Protein AF-A0A9D8KDS9-F1 (afdb_monomer_lite)

Structure (mmCIF, N/CA/C/O backbone):
data_AF-A0A9D8KDS9-F1
#
_entry.id   AF-A0A9D8KDS9-F1
#
loop_
_atom_site.group_PDB
_atom_site.id
_atom_site.type_symbol
_atom_site.label_atom_id
_atom_site.label_alt_id
_atom_site.label_comp_id
_atom_site.label_asym_id
_atom_site.label_entity_id
_atom_site.label_seq_id
_atom_site.pdbx_PDB_ins_code
_atom_site.Cartn_x
_atom_site.Cartn_y
_atom_site.Cartn_z
_atom_site.occupancy
_atom_site.B_iso_or_equiv
_atom_site.auth_seq_id
_atom_site.auth_comp_id
_atom_site.auth_asym_id
_atom_site.auth_atom_id
_atom_site.pdbx_PDB_model_num
ATOM 1 N N . MET A 1 1 ? -19.928 41.182 29.581 1.00 61.81 1 MET A N 1
ATOM 2 C CA . MET A 1 1 ? -19.436 42.286 28.734 1.00 61.81 1 MET A CA 1
ATOM 3 C C . MET A 1 1 ? -19.931 42.018 27.332 1.00 61.81 1 MET A C 1
ATOM 5 O O . MET A 1 1 ? -19.726 40.903 26.857 1.00 61.81 1 MET A O 1
ATOM 9 N N . GLU A 1 2 ? -20.648 42.947 26.712 1.00 64.69 2 GLU A N 1
ATOM 10 C CA . GLU A 1 2 ? -21.145 42.719 25.360 1.00 64.69 2 GLU A CA 1
ATOM 11 C C . GLU A 1 2 ? -20.011 42.853 24.340 1.00 64.69 2 GLU A C 1
ATOM 13 O O . GLU A 1 2 ? -18.989 43.497 24.568 1.00 64.69 2 GLU A O 1
ATOM 18 N N . ARG A 1 3 ? -20.175 42.226 23.173 1.00 58.50 3 ARG A N 1
ATOM 19 C CA . ARG A 1 3 ? -19.153 42.192 22.115 1.00 58.50 3 ARG A CA 1
ATOM 20 C C . ARG A 1 3 ? -18.675 43.584 21.691 1.00 58.50 3 ARG A C 1
ATOM 22 O O . ARG A 1 3 ? -17.508 43.762 21.351 1.00 58.50 3 ARG A O 1
ATOM 29 N N . LYS A 1 4 ? -19.586 44.556 21.684 1.00 64.19 4 LYS A N 1
ATOM 30 C CA . LYS A 1 4 ? -19.285 45.951 21.355 1.00 64.19 4 LYS A CA 1
ATOM 31 C C . LYS A 1 4 ? -18.331 46.570 22.381 1.00 64.19 4 LYS A C 1
ATOM 33 O O . LYS A 1 4 ? -17.449 47.329 21.998 1.00 64.19 4 LYS A O 1
ATOM 38 N N . ASP A 1 5 ? -18.448 46.171 23.642 1.00 68.62 5 ASP A N 1
ATOM 39 C CA . ASP A 1 5 ? -17.614 46.664 24.736 1.00 68.62 5 ASP A CA 1
ATOM 40 C C . ASP A 1 5 ? -16.179 46.137 24.614 1.00 68.62 5 ASP A C 1
ATOM 42 O O . ASP A 1 5 ? -15.232 46.902 24.758 1.00 68.62 5 ASP A O 1
ATOM 46 N N . ILE A 1 6 ? -16.012 44.861 24.241 1.00 62.66 6 ILE A N 1
ATOM 47 C CA . ILE A 1 6 ? -14.692 44.241 24.019 1.00 62.66 6 ILE A CA 1
ATOM 48 C C . ILE A 1 6 ? -13.962 44.905 22.844 1.00 62.66 6 ILE A C 1
ATOM 50 O O . ILE A 1 6 ? -12.772 45.195 22.931 1.00 62.66 6 ILE A O 1
ATOM 54 N N . LEU A 1 7 ? -14.669 45.179 21.742 1.00 62.75 7 LEU A N 1
ATOM 55 C CA . LEU A 1 7 ? -14.071 45.845 20.581 1.00 62.75 7 LEU A CA 1
ATOM 56 C C . LEU A 1 7 ? -13.707 47.304 20.872 1.00 62.75 7 LEU A C 1
ATOM 58 O O . LEU A 1 7 ? -12.670 47.769 20.406 1.00 62.75 7 LEU A O 1
ATOM 62 N N . ASN A 1 8 ? -14.521 48.007 21.661 1.00 71.69 8 ASN A N 1
ATOM 63 C CA . ASN A 1 8 ? -14.216 49.369 22.089 1.00 71.69 8 ASN A CA 1
ATOM 64 C C . ASN A 1 8 ? -13.008 49.411 23.035 1.00 71.69 8 ASN A C 1
ATOM 66 O O . ASN A 1 8 ? -12.167 50.291 22.888 1.00 71.69 8 ASN A O 1
ATOM 70 N N . LEU A 1 9 ? -12.879 48.437 23.941 1.00 67.75 9 LEU A N 1
ATOM 71 C CA . LEU A 1 9 ? -11.713 48.298 24.819 1.00 67.75 9 LEU A CA 1
ATOM 72 C C . LEU A 1 9 ? -10.428 48.034 24.029 1.00 67.75 9 LEU A C 1
ATOM 74 O O . LEU A 1 9 ? -9.428 48.702 24.254 1.00 67.75 9 LEU A O 1
ATOM 78 N N . LEU A 1 10 ? -10.461 47.119 23.058 1.00 62.59 10 LEU A N 1
ATOM 79 C CA . LEU A 1 10 ? -9.297 46.825 22.212 1.00 62.59 10 LEU A CA 1
ATOM 80 C C . LEU A 1 10 ? -8.916 48.005 21.310 1.00 62.59 10 LEU A C 1
ATOM 82 O O . LEU A 1 10 ? -7.734 48.252 21.086 1.00 62.59 10 LEU A O 1
ATOM 86 N N . ALA A 1 11 ? -9.902 48.741 20.793 1.00 68.00 11 ALA A N 1
ATOM 87 C CA . ALA A 1 11 ? -9.657 49.940 19.998 1.00 68.00 11 ALA A CA 1
ATOM 88 C C . ALA A 1 11 ? -9.036 51.069 20.835 1.00 68.00 11 ALA A C 1
ATOM 90 O O . ALA A 1 11 ? -8.166 51.786 20.338 1.00 68.00 11 ALA A O 1
ATOM 91 N N . GLU A 1 12 ? -9.457 51.209 22.093 1.00 71.50 12 GLU A N 1
ATOM 92 C CA . GLU A 1 12 ? -8.875 52.174 23.022 1.00 71.50 12 GLU A CA 1
ATOM 93 C C . GLU A 1 12 ? -7.446 51.774 23.409 1.00 71.50 12 GLU A C 1
ATOM 95 O O . GLU A 1 12 ? -6.540 52.597 23.298 1.00 71.50 12 GLU A O 1
ATOM 100 N N . GLU A 1 13 ? -7.199 50.496 23.708 1.00 71.56 13 GLU A N 1
ATOM 101 C CA . GLU A 1 13 ? -5.863 49.975 24.036 1.00 71.56 13 GLU A CA 1
ATOM 102 C C . GLU A 1 13 ? -4.874 50.128 22.865 1.00 71.56 13 GLU A C 1
ATOM 104 O O . GLU A 1 13 ? -3.717 50.507 23.045 1.00 71.56 13 GLU A O 1
ATOM 109 N N . LEU A 1 14 ? -5.340 49.935 21.626 1.00 67.12 14 LEU A N 1
ATOM 110 C CA . LEU A 1 14 ? -4.549 50.200 20.419 1.00 67.12 14 LEU A CA 1
ATOM 111 C C . LEU A 1 14 ? -4.187 51.682 20.250 1.00 67.12 14 LEU A C 1
ATOM 113 O O . LEU A 1 14 ? -3.153 52.007 19.659 1.00 67.12 14 LEU A O 1
ATOM 117 N N . ARG A 1 15 ? -5.042 52.585 20.737 1.00 74.25 15 ARG A N 1
ATOM 118 C CA . ARG A 1 15 ? -4.881 54.032 20.589 1.00 74.25 15 ARG A CA 1
ATOM 119 C C . ARG A 1 15 ? -3.985 54.617 21.672 1.00 74.25 15 ARG A C 1
ATOM 121 O O . ARG A 1 15 ? -3.144 55.466 21.369 1.00 74.25 15 ARG A O 1
ATOM 128 N N . THR A 1 16 ? -4.163 54.178 22.913 1.00 77.94 16 THR A N 1
ATOM 129 C CA . THR A 1 16 ? -3.572 54.819 24.094 1.00 77.94 16 THR A CA 1
ATOM 130 C C . THR A 1 16 ? -2.565 53.941 24.830 1.00 77.94 16 THR A C 1
ATOM 132 O O . THR A 1 16 ? -1.697 54.492 25.505 1.00 77.94 16 THR A O 1
ATOM 135 N N . GLY A 1 17 ? -2.580 52.620 24.621 1.00 83.06 17 GLY A N 1
ATOM 136 C CA . GLY A 1 17 ? -1.703 51.663 25.300 1.00 83.06 17 GLY A CA 1
ATOM 137 C C . GLY A 1 17 ? -0.217 51.830 24.975 1.00 83.06 17 GLY A C 1
ATOM 138 O O . GLY A 1 17 ? 0.169 52.513 24.015 1.00 83.06 17 GLY A O 1
ATOM 139 N N . GLY A 1 18 ? 0.648 51.200 25.772 1.00 78.75 18 GLY A N 1
ATOM 140 C CA . GLY A 1 18 ? 2.083 51.118 25.497 1.00 78.75 18 GLY A CA 1
ATOM 141 C C . GLY A 1 18 ? 2.379 50.228 24.285 1.00 78.75 18 GLY A C 1
ATOM 142 O O . GLY A 1 18 ? 1.519 49.496 23.807 1.00 78.75 18 GLY A O 1
ATOM 143 N N . ARG A 1 19 ? 3.614 50.252 23.761 1.00 73.81 19 ARG A N 1
ATOM 144 C CA . ARG A 1 19 ? 3.980 49.470 22.558 1.00 73.81 19 ARG A CA 1
ATOM 145 C C . ARG A 1 19 ? 3.610 47.982 22.672 1.00 73.81 19 ARG A C 1
ATOM 147 O O . ARG A 1 19 ? 3.060 47.431 21.728 1.00 73.81 19 ARG A O 1
ATOM 154 N N . LYS A 1 20 ? 3.878 47.365 23.828 1.00 62.69 20 LYS A N 1
ATOM 155 C CA . LYS A 1 20 ? 3.551 45.953 24.079 1.00 62.69 20 LYS A CA 1
ATOM 156 C C . LYS A 1 20 ? 2.043 45.708 24.142 1.00 62.69 20 LYS A C 1
ATOM 158 O O . LYS A 1 20 ? 1.571 44.728 23.580 1.00 62.69 20 LYS A O 1
ATOM 163 N N . ASP A 1 21 ? 1.290 46.617 24.751 1.00 64.88 21 ASP A N 1
ATOM 164 C CA . ASP A 1 21 ? -0.164 46.479 24.886 1.00 64.88 21 ASP A CA 1
ATOM 165 C C . ASP A 1 21 ? -0.859 46.654 23.531 1.00 64.88 21 ASP A C 1
ATOM 167 O O . ASP A 1 21 ? -1.778 45.909 23.196 1.00 64.88 21 ASP A O 1
ATOM 171 N N . ARG A 1 22 ? -0.329 47.539 22.676 1.00 66.38 22 ARG A N 1
ATOM 172 C CA . ARG A 1 22 ? -0.765 47.671 21.278 1.00 66.38 22 ARG A CA 1
ATOM 173 C C . ARG A 1 22 ? -0.453 46.431 20.448 1.00 66.38 22 ARG A C 1
ATOM 175 O O . ARG A 1 22 ? -1.281 46.034 19.637 1.00 66.38 22 ARG A O 1
ATOM 182 N N . GLU A 1 23 ? 0.716 45.818 20.630 1.00 66.75 23 GLU A N 1
ATOM 183 C CA . GLU A 1 23 ? 1.083 44.575 19.935 1.00 66.75 23 GLU A CA 1
ATOM 184 C C . GLU A 1 23 ? 0.138 43.427 20.333 1.00 66.75 23 GLU A C 1
ATOM 186 O O . GLU A 1 23 ? -0.377 42.720 19.466 1.00 66.75 23 GLU A O 1
ATOM 191 N N . VAL A 1 24 ? -0.186 43.302 21.622 1.00 61.31 24 VAL A N 1
ATOM 192 C CA . VAL A 1 24 ? -1.137 42.298 22.129 1.00 61.31 24 VAL A CA 1
ATOM 193 C C . VAL A 1 24 ? -2.561 42.577 21.643 1.00 61.31 24 VAL A C 1
ATOM 195 O O . VAL A 1 24 ? -3.221 41.673 21.129 1.00 61.31 24 VAL A O 1
ATOM 198 N N . ALA A 1 25 ? -3.027 43.825 21.726 1.00 59.53 25 ALA A N 1
ATOM 199 C CA . ALA A 1 25 ? -4.350 44.210 21.245 1.00 59.53 25 ALA A CA 1
ATOM 200 C C . ALA A 1 25 ? -4.483 44.030 19.722 1.00 59.53 25 ALA A C 1
ATOM 202 O O . ALA A 1 25 ? -5.539 43.616 19.245 1.00 59.53 25 ALA A O 1
ATOM 203 N N . ALA A 1 26 ? -3.413 44.253 18.951 1.00 63.56 26 ALA A N 1
ATOM 204 C CA . ALA A 1 26 ? -3.389 44.031 17.505 1.00 63.56 26 ALA A CA 1
ATOM 205 C C . ALA A 1 26 ? -3.445 42.541 17.153 1.00 63.56 26 ALA A C 1
ATOM 207 O O . ALA A 1 26 ? -4.178 42.163 16.239 1.00 63.56 26 ALA A O 1
ATOM 208 N N . LEU A 1 27 ? -2.717 41.690 17.884 1.00 65.69 27 LEU A N 1
ATOM 209 C CA . LEU A 1 27 ? -2.781 40.235 17.725 1.00 65.69 27 LEU A CA 1
ATOM 210 C C . LEU A 1 27 ? -4.178 39.705 18.054 1.00 65.69 27 LEU A C 1
ATOM 212 O O . LEU A 1 27 ? -4.724 38.909 17.292 1.00 65.69 27 LEU A O 1
ATOM 216 N N . PHE A 1 28 ? -4.790 40.210 19.125 1.00 61.16 28 PHE A N 1
ATOM 217 C CA . PHE A 1 28 ? -6.134 39.814 19.533 1.00 61.16 28 PHE A CA 1
ATOM 218 C C . PHE A 1 28 ? -7.202 40.288 18.536 1.00 61.16 28 PHE A C 1
ATOM 220 O O . PHE A 1 28 ? -8.091 39.525 18.160 1.00 61.16 28 PHE A O 1
ATOM 227 N N . LEU A 1 29 ? -7.097 41.522 18.030 1.00 56.28 29 LEU A N 1
ATOM 228 C CA . LEU A 1 29 ? -7.999 42.044 17.001 1.00 56.28 29 LEU A CA 1
ATOM 229 C C . LEU A 1 29 ? -7.842 41.275 15.680 1.00 56.28 29 LEU A C 1
ATOM 231 O O . LEU A 1 29 ? -8.837 40.946 15.037 1.00 56.28 29 LEU A O 1
ATOM 235 N N . LYS A 1 30 ? -6.604 40.942 15.296 1.00 59.12 30 LYS A N 1
ATOM 236 C CA . LYS A 1 30 ? -6.296 40.126 14.116 1.00 59.12 30 LYS A CA 1
ATOM 237 C C . LYS A 1 30 ? -6.907 38.731 14.245 1.00 59.12 30 LYS A C 1
ATOM 239 O O . LYS A 1 30 ? -7.531 38.272 13.297 1.00 59.12 30 LYS A O 1
ATOM 244 N N . ASP A 1 31 ? -6.826 38.104 15.414 1.00 57.34 31 ASP A N 1
ATOM 245 C CA . ASP A 1 31 ? -7.428 36.793 15.669 1.00 57.34 31 ASP A CA 1
ATOM 246 C C . ASP A 1 31 ? -8.971 36.831 15.651 1.00 57.34 31 ASP A C 1
ATOM 248 O O . ASP A 1 31 ? -9.622 36.015 14.994 1.00 57.34 31 ASP A O 1
ATOM 252 N N . VAL A 1 32 ? -9.584 37.849 16.268 1.00 56.81 32 VAL A N 1
ATOM 253 C CA . VAL A 1 32 ? -11.045 38.067 16.228 1.00 56.81 32 VAL A CA 1
ATOM 254 C C . VAL A 1 32 ? -11.547 38.318 14.798 1.00 56.81 32 VAL A C 1
ATOM 256 O O . VAL A 1 32 ? -12.656 37.896 14.454 1.00 56.81 32 VAL A O 1
ATOM 259 N N . LEU A 1 33 ? -10.746 38.972 13.953 1.00 48.66 33 LEU A N 1
ATOM 260 C CA . LEU A 1 33 ? -11.066 39.223 12.545 1.00 48.66 33 LEU A CA 1
ATOM 261 C C . LEU A 1 33 ? -10.828 37.984 11.656 1.00 48.66 33 LEU A C 1
ATOM 263 O O . LEU A 1 33 ? -11.687 37.687 10.828 1.00 48.66 33 LEU A O 1
ATOM 267 N N . ILE A 1 34 ? -9.761 37.204 11.881 1.00 51.34 34 ILE A N 1
ATOM 268 C CA . ILE A 1 34 ? -9.453 35.933 11.178 1.00 51.34 34 ILE A CA 1
ATOM 269 C C . ILE A 1 34 ? -10.544 34.870 11.400 1.00 51.34 34 ILE A C 1
ATOM 271 O O . ILE A 1 34 ? -10.807 34.023 10.539 1.00 51.34 34 ILE A O 1
ATOM 275 N N . ARG A 1 35 ? -11.249 34.911 12.537 1.00 53.72 35 ARG A N 1
ATOM 276 C CA . ARG A 1 35 ? -12.385 34.013 12.810 1.00 53.72 35 ARG A CA 1
ATOM 277 C C . ARG A 1 35 ? -13.583 34.241 11.875 1.00 53.72 35 ARG A C 1
ATOM 279 O O . ARG A 1 35 ? -14.436 33.359 11.781 1.00 53.72 35 ARG A O 1
ATOM 286 N N . ARG A 1 36 ? -13.655 35.359 11.138 1.00 50.09 36 ARG A N 1
ATOM 287 C CA . ARG A 1 36 ? -14.672 35.586 10.099 1.00 50.09 36 ARG A CA 1
ATOM 288 C C . ARG A 1 36 ? -14.171 35.121 8.724 1.00 50.09 36 ARG A C 1
ATOM 290 O O . ARG A 1 36 ? -13.630 35.895 7.952 1.00 50.09 36 ARG A O 1
ATOM 297 N N . ASN A 1 37 ? -14.514 33.879 8.384 1.00 45.78 37 ASN A N 1
ATOM 298 C CA . ASN A 1 37 ? -14.731 33.436 6.999 1.00 45.78 37 ASN A CA 1
ATOM 299 C C . ASN A 1 37 ? -13.511 33.276 6.065 1.00 45.78 37 ASN A C 1
ATOM 301 O O . ASN A 1 37 ? -13.679 33.286 4.847 1.00 45.78 37 ASN A O 1
ATOM 305 N N . GLU A 1 38 ? -12.304 33.068 6.592 1.00 49.81 38 GLU A N 1
ATOM 306 C CA . GLU A 1 38 ? -11.174 32.628 5.764 1.00 49.81 38 GLU A CA 1
ATOM 307 C C . GLU A 1 38 ? -11.090 31.100 5.670 1.00 49.81 38 GLU A C 1
ATOM 309 O O . GLU A 1 38 ? -11.359 30.387 6.644 1.00 49.81 38 GLU A O 1
ATOM 314 N N . SER A 1 39 ? -10.700 30.602 4.490 1.00 51.28 39 SER A N 1
ATOM 315 C CA . SER A 1 39 ? -10.461 29.174 4.274 1.00 51.28 39 SER A CA 1
ATOM 316 C C . SER A 1 39 ? -9.417 28.656 5.270 1.00 51.28 39 SER A C 1
ATOM 318 O O . SER A 1 39 ? -8.497 29.373 5.671 1.00 51.28 39 SER A O 1
ATOM 320 N N . ILE A 1 40 ? -9.547 27.390 5.665 1.00 46.09 40 ILE A N 1
ATOM 321 C CA . ILE A 1 40 ? -8.612 26.714 6.575 1.00 46.09 40 ILE A CA 1
ATOM 322 C C . ILE A 1 40 ? -7.152 26.877 6.105 1.00 46.09 40 ILE A C 1
ATOM 324 O O . ILE A 1 40 ? -6.259 27.090 6.923 1.00 46.09 40 ILE A O 1
ATOM 328 N N . SER A 1 41 ? -6.915 26.901 4.792 1.00 40.12 41 SER A N 1
ATOM 329 C CA . SER A 1 41 ? -5.601 27.133 4.185 1.00 40.12 41 SER A CA 1
ATOM 330 C C . SER A 1 41 ? -4.978 28.490 4.545 1.00 40.12 41 SER A C 1
ATOM 332 O O . SER A 1 41 ? -3.774 28.555 4.790 1.00 40.12 41 SER A O 1
ATOM 334 N N . ASN A 1 42 ? -5.770 29.561 4.653 1.00 45.75 42 ASN A N 1
ATOM 335 C CA . ASN A 1 42 ? -5.266 30.890 5.028 1.00 45.75 42 ASN A CA 1
ATOM 336 C C . ASN A 1 42 ? -4.894 30.961 6.514 1.00 45.75 42 ASN A C 1
ATOM 338 O O . ASN A 1 42 ? -3.886 31.569 6.875 1.00 45.75 42 ASN A O 1
ATOM 342 N N . LYS A 1 43 ? -5.649 30.263 7.372 1.00 47.00 43 LYS A N 1
ATOM 343 C CA . LYS A 1 43 ? -5.336 30.142 8.804 1.00 47.00 43 LYS A CA 1
ATOM 344 C C . LYS A 1 43 ? -4.041 29.357 9.029 1.00 47.00 43 LYS A C 1
ATOM 346 O O . LYS A 1 43 ? -3.215 29.767 9.841 1.00 47.00 43 LYS A O 1
ATOM 351 N N . ILE A 1 44 ? -3.821 28.291 8.253 1.00 45.88 44 ILE A N 1
ATOM 352 C CA . ILE A 1 44 ? -2.565 27.521 8.243 1.00 45.88 44 ILE A CA 1
ATOM 353 C C . ILE A 1 44 ? -1.397 28.396 7.782 1.00 45.88 44 ILE A C 1
ATOM 355 O O . ILE A 1 44 ? -0.344 28.405 8.419 1.00 45.88 44 ILE A O 1
ATOM 359 N N . PHE A 1 45 ? -1.580 29.159 6.702 1.00 46.22 45 PHE A N 1
ATOM 360 C CA . PHE A 1 45 ? -0.551 30.066 6.201 1.00 46.22 45 PHE A CA 1
ATOM 361 C C . PHE A 1 45 ? -0.176 31.122 7.250 1.00 46.22 45 PHE A C 1
ATOM 363 O O . PHE A 1 45 ? 1.007 31.344 7.498 1.00 46.22 45 PHE A O 1
ATOM 370 N N . ALA A 1 46 ? -1.164 31.703 7.937 1.00 51.22 46 ALA A N 1
ATOM 371 C CA . ALA A 1 46 ? -0.941 32.672 9.005 1.00 51.22 46 ALA A CA 1
ATOM 372 C C . ALA A 1 46 ? -0.221 32.064 10.223 1.00 51.22 46 ALA A C 1
ATOM 374 O O . ALA A 1 46 ? 0.735 32.660 10.714 1.00 51.22 46 ALA A O 1
ATOM 375 N N . ALA A 1 47 ? -0.624 30.875 10.688 1.00 48.56 47 ALA A N 1
ATOM 376 C CA . ALA A 1 47 ? 0.017 30.197 11.819 1.00 48.56 47 ALA A CA 1
ATOM 377 C C . ALA A 1 47 ? 1.467 29.793 11.505 1.00 48.56 47 ALA A C 1
ATOM 379 O O . ALA A 1 47 ? 2.368 30.043 12.306 1.00 48.56 47 ALA A O 1
ATOM 380 N N . LYS A 1 48 ? 1.714 29.257 10.302 1.00 48.12 48 LYS A N 1
ATOM 381 C CA . LYS A 1 48 ? 3.064 28.951 9.812 1.00 48.12 48 LYS A CA 1
ATOM 382 C C . LYS A 1 48 ? 3.926 30.210 9.747 1.00 48.12 48 LYS A C 1
ATOM 384 O O . LYS A 1 48 ? 5.063 30.188 10.202 1.00 48.12 48 LYS A O 1
ATOM 389 N N . HIS A 1 49 ? 3.382 31.309 9.230 1.00 53.00 49 HIS A N 1
ATOM 390 C CA . HIS A 1 49 ? 4.094 32.583 9.139 1.00 53.00 49 HIS A CA 1
ATOM 391 C C . HIS A 1 49 ? 4.423 33.165 10.523 1.00 53.00 49 HIS A C 1
ATOM 393 O O . HIS A 1 49 ? 5.500 33.724 10.710 1.00 53.00 49 HIS A O 1
ATOM 399 N N . LEU A 1 50 ? 3.531 33.020 11.508 1.00 54.12 50 LEU A N 1
ATOM 400 C CA . LEU A 1 50 ? 3.786 33.450 12.887 1.00 54.12 50 LEU A CA 1
ATOM 401 C C . LEU A 1 50 ? 4.866 32.596 13.563 1.00 54.12 50 LEU A C 1
ATOM 403 O O . LEU A 1 50 ? 5.750 33.154 14.207 1.00 54.12 50 LEU A O 1
ATOM 407 N N . PHE A 1 51 ? 4.832 31.271 13.385 1.00 54.84 51 PHE A N 1
ATOM 408 C CA . PHE A 1 51 ? 5.853 30.372 13.930 1.00 54.84 51 PHE A CA 1
ATOM 409 C C . PHE A 1 51 ? 7.229 30.618 13.300 1.00 54.84 51 PHE A C 1
ATOM 411 O O . PHE A 1 51 ? 8.214 30.718 14.024 1.00 54.84 51 PHE A O 1
ATOM 418 N N . VAL A 1 52 ? 7.296 30.774 11.972 1.00 51.00 52 VAL A N 1
ATOM 419 C CA . VAL A 1 52 ? 8.546 31.081 11.258 1.00 51.00 52 VAL A CA 1
ATOM 420 C C . VAL A 1 52 ? 9.110 32.428 11.703 1.00 51.00 52 VAL A C 1
ATOM 422 O O . VAL A 1 52 ? 10.279 32.480 12.060 1.00 51.00 52 VAL A O 1
ATOM 425 N N . ASN A 1 53 ? 8.292 33.482 11.785 1.00 57.41 53 ASN A N 1
ATOM 426 C CA . ASN A 1 53 ? 8.757 34.789 12.261 1.00 57.41 53 ASN A CA 1
ATOM 427 C C . ASN A 1 53 ? 9.262 34.732 13.709 1.00 57.41 53 ASN A C 1
ATOM 429 O O . ASN A 1 53 ? 10.305 35.297 14.021 1.00 57.41 53 ASN A O 1
ATOM 433 N N . TRP A 1 54 ? 8.543 34.036 14.596 1.00 66.56 54 TRP A N 1
ATOM 434 C CA . TRP A 1 54 ? 8.970 33.864 15.984 1.00 66.56 54 TRP A CA 1
ATOM 435 C C . TRP A 1 54 ? 10.293 33.095 16.082 1.00 66.56 54 TRP A C 1
ATOM 437 O O . TRP A 1 54 ? 11.176 33.467 16.860 1.00 66.56 54 TRP A O 1
ATOM 447 N N . LEU A 1 55 ? 10.449 32.044 15.274 1.00 55.22 55 LEU A N 1
ATOM 448 C CA . LEU A 1 55 ? 11.680 31.268 15.194 1.00 55.22 55 LEU A CA 1
ATOM 449 C C . LEU A 1 55 ? 12.831 32.127 14.649 1.00 55.22 55 LEU A C 1
ATOM 451 O O . LEU A 1 55 ? 13.906 32.128 15.237 1.00 55.22 55 LEU A O 1
ATOM 455 N N . GLU A 1 56 ? 12.609 32.898 13.582 1.00 53.06 56 GLU A N 1
ATOM 456 C CA . GLU A 1 56 ? 13.599 33.813 13.002 1.00 53.06 56 GLU A CA 1
ATOM 457 C C . GLU A 1 56 ? 14.030 34.898 13.993 1.00 53.06 56 GLU A C 1
ATOM 459 O O . GLU A 1 56 ? 15.228 35.130 14.149 1.00 53.06 56 GLU A O 1
ATOM 464 N N . GLU A 1 57 ? 13.100 35.530 14.712 1.00 61.22 57 GLU A N 1
ATOM 465 C CA . GLU A 1 57 ? 13.420 36.533 15.735 1.00 61.22 57 GLU A CA 1
ATOM 466 C C . GLU A 1 57 ? 14.196 35.923 16.907 1.00 61.22 57 GLU A C 1
ATOM 468 O O . GLU A 1 57 ? 15.193 36.492 17.364 1.00 61.22 57 GLU A O 1
ATOM 473 N N . THR A 1 58 ? 13.774 34.747 17.378 1.00 57.81 58 THR A N 1
ATOM 474 C CA . THR A 1 58 ? 14.445 34.036 18.474 1.00 57.81 58 THR A CA 1
ATOM 475 C C . THR A 1 58 ? 15.859 33.643 18.054 1.00 57.81 58 THR A C 1
ATOM 477 O O . THR A 1 58 ? 16.822 33.985 18.732 1.00 57.81 58 THR A O 1
ATOM 480 N N . LEU A 1 59 ? 16.019 33.015 16.888 1.00 56.88 59 LEU A N 1
ATOM 481 C CA . LEU A 1 59 ? 17.324 32.601 16.374 1.00 56.88 59 LEU A CA 1
ATOM 482 C C . LEU A 1 59 ? 18.231 33.790 16.066 1.00 56.88 59 LEU A C 1
ATOM 484 O O . LEU A 1 59 ? 19.416 33.735 16.376 1.00 56.88 59 LEU A O 1
ATOM 488 N N . THR A 1 60 ? 17.700 34.880 15.510 1.00 57.91 60 THR A N 1
ATOM 489 C CA . THR A 1 60 ? 18.493 36.078 15.197 1.00 57.91 60 THR A CA 1
ATOM 490 C C . 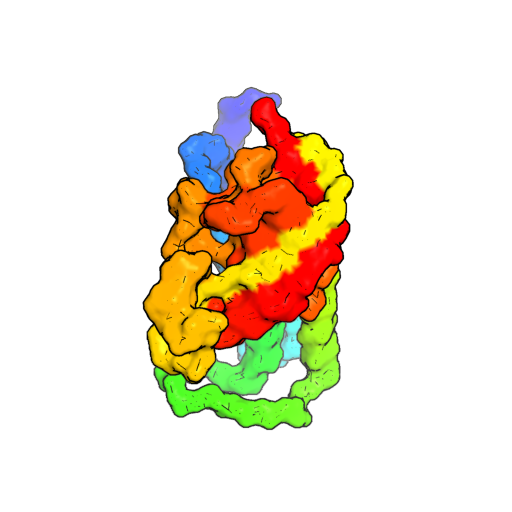THR A 1 60 ? 19.083 36.693 16.461 1.00 57.91 60 THR A C 1
ATOM 492 O O . THR A 1 60 ? 20.271 37.019 16.480 1.00 57.91 60 THR A O 1
ATOM 495 N N . ASN A 1 61 ? 18.291 36.809 17.531 1.00 56.69 61 ASN A N 1
ATOM 496 C CA . ASN A 1 61 ? 18.755 37.348 18.809 1.00 56.69 61 ASN A CA 1
ATOM 497 C C . ASN A 1 61 ? 19.803 36.441 19.472 1.00 56.69 61 ASN A C 1
ATOM 499 O O . ASN A 1 61 ? 20.813 36.931 19.979 1.00 56.69 61 ASN A O 1
ATOM 503 N N . GLU A 1 62 ? 19.607 35.126 19.405 1.00 58.03 62 GLU A N 1
ATOM 504 C CA . GLU A 1 62 ? 20.514 34.136 19.992 1.00 58.03 62 GLU A CA 1
ATOM 505 C C . GLU A 1 62 ? 21.836 34.017 19.215 1.00 58.03 62 GLU A C 1
ATOM 507 O O . GLU A 1 62 ? 22.916 34.036 19.807 1.00 58.03 62 GLU A O 1
ATOM 512 N N . ILE A 1 63 ? 21.795 34.032 17.878 1.00 54.78 63 ILE A N 1
ATOM 513 C CA . ILE A 1 63 ? 22.989 34.087 17.014 1.00 54.78 63 ILE A CA 1
ATOM 514 C C . ILE A 1 63 ? 23.812 35.355 17.298 1.00 54.78 63 ILE A C 1
ATOM 516 O O . ILE A 1 63 ? 25.047 35.324 17.263 1.00 54.78 63 ILE A O 1
ATOM 520 N N . LEU A 1 64 ? 23.155 36.473 17.622 1.00 52.66 64 LEU A N 1
ATOM 521 C CA . LEU A 1 64 ? 23.817 37.729 17.986 1.00 52.66 64 LEU A CA 1
ATOM 522 C C . LEU A 1 64 ? 24.567 37.639 19.325 1.00 52.66 64 LEU A C 1
ATOM 524 O O . LEU A 1 64 ? 25.610 38.277 19.481 1.00 52.66 64 LEU A O 1
ATOM 528 N N . LEU A 1 65 ? 24.060 36.849 20.275 1.00 53.75 65 LEU A N 1
ATOM 529 C CA . LEU A 1 65 ? 24.708 36.574 21.562 1.00 53.75 65 LEU A CA 1
ATOM 530 C C . LEU A 1 65 ? 25.877 35.592 21.411 1.00 53.75 65 LEU A C 1
ATOM 532 O O . LEU A 1 65 ? 26.942 35.814 21.992 1.00 53.75 65 LEU A O 1
ATOM 536 N N . ILE A 1 66 ? 25.722 34.574 20.560 1.00 54.69 66 ILE A N 1
ATOM 537 C CA . ILE A 1 66 ? 26.776 33.610 20.209 1.00 54.69 66 ILE A CA 1
ATOM 538 C C . ILE A 1 66 ? 27.966 34.332 19.552 1.00 54.69 66 ILE A C 1
ATOM 540 O O . ILE A 1 66 ? 29.107 34.170 19.986 1.00 54.69 66 ILE A O 1
ATOM 544 N N . ARG A 1 67 ? 27.717 35.244 18.598 1.00 52.00 67 ARG A N 1
ATOM 545 C CA . ARG A 1 67 ? 28.766 36.083 17.973 1.00 52.00 67 ARG A CA 1
ATOM 546 C C . ARG A 1 67 ? 29.554 36.946 18.968 1.00 52.00 67 ARG A C 1
ATOM 548 O O . ARG A 1 67 ? 30.662 37.363 18.646 1.00 52.00 67 ARG A O 1
ATOM 555 N N . LYS A 1 68 ? 29.009 37.216 20.159 1.00 55.22 68 LYS A N 1
ATOM 556 C CA . LYS A 1 68 ? 29.655 38.012 21.217 1.00 55.22 68 LYS A CA 1
ATOM 557 C C . LYS A 1 68 ? 30.493 37.186 22.203 1.00 55.22 68 LYS A C 1
ATOM 559 O O . LYS A 1 68 ? 30.994 37.755 23.166 1.00 55.22 68 LYS A O 1
ATOM 564 N N . GLY A 1 69 ? 30.683 35.883 21.973 1.00 48.47 69 GLY A N 1
ATOM 565 C CA . GLY A 1 69 ? 31.607 35.065 22.772 1.00 48.47 69 GLY A CA 1
ATOM 566 C C . GLY A 1 69 ? 30.979 34.309 23.945 1.00 48.47 69 GLY A C 1
ATOM 567 O O . GLY A 1 69 ? 31.696 33.650 24.694 1.00 48.47 69 GLY A O 1
ATOM 568 N N . TYR A 1 70 ? 29.657 34.353 24.111 1.00 53.75 70 TYR A N 1
ATOM 569 C CA . TYR A 1 70 ? 28.961 33.687 25.216 1.00 53.75 70 TYR A CA 1
ATOM 570 C C . TYR A 1 70 ? 28.467 32.298 24.789 1.00 53.75 70 TYR A C 1
ATOM 572 O O . TYR A 1 70 ? 27.280 32.098 24.569 1.00 53.75 70 TYR A O 1
ATOM 580 N N . TYR A 1 71 ? 29.374 31.336 24.614 1.00 55.62 71 TYR A N 1
ATOM 581 C CA . TYR A 1 71 ? 29.047 30.107 23.878 1.00 55.62 71 TYR A CA 1
ATOM 582 C C . TYR A 1 71 ? 28.307 29.024 24.687 1.00 55.62 71 TYR A C 1
ATOM 584 O O . TYR A 1 71 ? 27.307 28.503 24.209 1.00 55.62 71 TYR A O 1
ATOM 592 N N . SER A 1 72 ? 28.721 28.666 25.907 1.00 50.59 72 SER A N 1
ATOM 593 C CA . SER A 1 72 ? 28.169 27.452 26.551 1.00 50.59 72 SER A CA 1
ATOM 594 C C . SER A 1 72 ? 26.894 27.678 27.374 1.00 50.59 72 SER A C 1
ATOM 596 O O . SER A 1 72 ? 25.994 26.838 27.364 1.00 50.59 72 SER A O 1
ATOM 598 N N . TYR A 1 73 ? 26.793 28.808 28.079 1.00 50.53 73 TYR A N 1
ATOM 599 C CA . TYR A 1 73 ? 25.636 29.112 28.927 1.00 50.53 73 TYR A CA 1
ATOM 600 C C . TYR A 1 73 ? 24.425 29.564 28.106 1.00 50.53 73 TYR A C 1
ATOM 602 O O . TYR A 1 73 ? 23.309 29.119 28.359 1.00 50.53 73 TYR A O 1
ATOM 610 N N . VAL A 1 74 ? 24.656 30.400 27.088 1.00 52.97 74 VAL A N 1
ATOM 611 C CA . VAL A 1 74 ? 23.583 30.928 26.237 1.00 52.97 74 VAL A CA 1
ATOM 612 C C . VAL A 1 74 ? 22.953 29.799 25.437 1.00 52.97 74 VAL A C 1
ATOM 614 O O . VAL A 1 74 ? 21.754 29.624 25.530 1.00 52.97 74 VAL A O 1
ATOM 617 N N . ILE A 1 75 ? 23.724 28.929 24.774 1.00 52.94 75 ILE A N 1
ATOM 618 C CA . ILE A 1 75 ? 23.142 27.824 23.989 1.00 52.94 75 ILE A CA 1
ATOM 619 C C . ILE A 1 75 ? 22.270 26.897 24.856 1.00 52.94 75 ILE A C 1
ATOM 621 O O . ILE A 1 75 ? 21.160 26.549 24.450 1.00 52.94 75 ILE A O 1
ATOM 625 N N . LYS A 1 76 ? 22.718 26.535 26.068 1.00 51.66 76 LYS A N 1
ATOM 626 C CA . LYS A 1 76 ? 21.929 25.690 26.985 1.00 51.66 76 LYS A CA 1
ATOM 627 C C . LYS A 1 76 ? 20.644 26.379 27.442 1.00 51.66 76 LYS A C 1
ATOM 629 O O . LYS A 1 76 ? 19.576 25.769 27.401 1.00 51.66 76 LYS A O 1
ATOM 634 N N . GLU A 1 77 ? 20.735 27.647 27.829 1.00 56.22 77 GLU A N 1
ATOM 635 C CA . GLU A 1 77 ? 19.584 28.444 28.254 1.00 56.22 77 GLU A CA 1
ATOM 636 C C . GLU A 1 77 ? 18.600 28.686 27.096 1.00 56.22 77 GLU A C 1
ATOM 638 O O . GLU A 1 77 ? 17.387 28.647 27.289 1.00 56.22 77 GLU A O 1
ATOM 643 N N . SER A 1 78 ? 19.094 28.845 25.873 1.00 53.22 78 SER A N 1
ATOM 644 C CA . SER A 1 78 ? 18.287 29.128 24.684 1.00 53.22 78 SER A CA 1
ATOM 645 C C . SER A 1 78 ? 17.600 27.883 24.145 1.00 53.22 78 SER A C 1
ATOM 647 O O . SER A 1 78 ? 16.420 27.946 23.805 1.00 53.22 78 SER A O 1
ATOM 649 N N . ILE A 1 79 ? 18.256 26.717 24.181 1.00 54.00 79 ILE A N 1
ATOM 650 C CA . ILE A 1 79 ? 17.599 25.420 23.946 1.00 54.00 79 ILE A CA 1
ATOM 651 C C . ILE A 1 79 ? 16.528 25.173 25.015 1.00 54.00 79 ILE A C 1
ATOM 653 O O . ILE A 1 79 ? 15.419 24.749 24.691 1.00 54.00 79 ILE A O 1
ATOM 657 N N . PHE A 1 80 ? 16.818 25.467 26.285 1.00 56.12 80 PHE A N 1
ATOM 658 C CA . PHE A 1 80 ? 15.849 25.325 27.372 1.00 56.12 80 PHE A CA 1
ATOM 659 C C . PHE A 1 80 ? 14.636 26.255 27.191 1.00 56.12 80 PHE A C 1
ATOM 661 O O . PHE A 1 80 ? 13.492 25.819 27.341 1.00 56.12 80 PHE A O 1
ATOM 668 N N . ARG A 1 81 ? 14.856 27.512 26.788 1.00 56.22 81 ARG A N 1
ATOM 669 C CA . ARG A 1 81 ? 13.796 28.487 26.480 1.00 56.22 81 ARG A CA 1
ATOM 670 C C . ARG A 1 81 ? 12.993 28.114 25.246 1.00 56.22 81 ARG A C 1
ATOM 672 O O . ARG A 1 81 ? 11.770 28.238 25.292 1.00 56.22 81 ARG A O 1
ATOM 679 N N . LEU A 1 82 ? 13.637 27.623 24.187 1.00 56.38 82 LEU A N 1
ATOM 680 C CA . LEU A 1 82 ? 12.969 27.106 22.991 1.00 56.38 82 LEU A CA 1
ATOM 681 C C . LEU A 1 82 ? 12.083 25.916 23.348 1.00 56.38 82 LEU A C 1
ATOM 683 O O . LEU A 1 82 ? 10.900 25.939 23.029 1.00 56.38 82 LEU A O 1
ATOM 687 N N . LYS A 1 83 ? 12.603 24.937 24.102 1.00 54.25 83 LYS A N 1
ATOM 688 C CA . LYS A 1 83 ? 11.815 23.801 24.604 1.00 54.25 83 LYS A CA 1
ATOM 689 C C . LYS A 1 83 ? 10.621 24.282 25.426 1.00 54.25 83 LYS A C 1
ATOM 691 O O . LYS A 1 83 ? 9.494 23.896 25.141 1.00 54.25 83 LYS A O 1
ATOM 696 N N . ARG A 1 84 ? 10.829 25.162 26.410 1.00 57.53 84 ARG A N 1
ATOM 697 C CA . ARG A 1 84 ? 9.755 25.656 27.287 1.00 57.53 84 ARG A CA 1
ATOM 698 C C . ARG A 1 84 ? 8.700 26.467 26.534 1.00 57.53 84 ARG A C 1
ATOM 700 O O . ARG A 1 84 ? 7.515 26.300 26.805 1.00 57.53 84 ARG A O 1
ATOM 707 N N . SER A 1 85 ? 9.119 27.316 25.598 1.00 56.69 85 SER A N 1
ATOM 708 C CA . SER A 1 85 ? 8.216 28.140 24.784 1.00 56.69 85 SER A CA 1
ATOM 709 C C . SER A 1 85 ? 7.441 27.288 23.791 1.00 56.69 85 SER A C 1
ATOM 711 O O . SER A 1 85 ? 6.240 27.477 23.645 1.00 56.69 85 SER A O 1
ATOM 713 N N . LEU A 1 86 ? 8.094 26.294 23.187 1.00 59.16 86 LEU A N 1
ATOM 714 C CA . LEU A 1 86 ? 7.439 25.330 22.320 1.00 59.16 86 LEU A CA 1
ATOM 715 C C . LEU A 1 86 ? 6.413 24.498 23.093 1.00 59.16 86 LEU A C 1
ATOM 717 O O . LEU A 1 86 ? 5.276 24.374 22.657 1.00 59.16 86 LEU A O 1
ATOM 721 N N . PHE A 1 87 ? 6.767 23.998 24.278 1.00 53.84 87 PHE A N 1
ATOM 722 C CA . PHE A 1 87 ? 5.830 23.286 25.149 1.00 53.84 87 PHE A CA 1
ATOM 723 C C . PHE A 1 87 ? 4.655 24.164 25.593 1.00 53.84 87 PHE A C 1
ATOM 725 O O . PHE A 1 87 ? 3.528 23.681 25.643 1.00 53.84 87 PHE A O 1
ATOM 732 N N . ALA A 1 88 ? 4.890 25.440 25.911 1.00 56.06 88 ALA A N 1
ATOM 733 C CA . ALA A 1 88 ? 3.827 26.377 26.270 1.00 56.06 88 ALA A CA 1
ATOM 734 C C . ALA A 1 88 ? 2.915 26.698 25.075 1.00 56.06 88 ALA A C 1
ATOM 736 O O . ALA A 1 88 ? 1.700 26.733 25.235 1.00 56.06 88 ALA A O 1
ATOM 737 N N . TYR A 1 89 ? 3.486 26.868 23.880 1.00 54.00 89 TYR A N 1
ATOM 738 C CA . TYR A 1 89 ? 2.750 27.081 22.634 1.00 54.00 89 TYR A CA 1
ATOM 739 C C . TYR A 1 89 ? 1.887 25.865 22.278 1.00 54.00 89 TYR A C 1
ATOM 741 O O . TYR A 1 89 ? 0.686 26.007 22.066 1.00 54.00 89 TYR A O 1
ATOM 749 N N . LEU A 1 90 ? 2.465 24.660 22.312 1.00 54.75 90 LEU A N 1
ATOM 750 C CA . LEU A 1 90 ? 1.742 23.408 22.081 1.00 54.75 90 LEU A CA 1
ATOM 751 C C . LEU A 1 90 ? 0.639 23.181 23.127 1.00 54.75 90 LEU A C 1
ATOM 753 O O . LEU A 1 90 ? -0.442 22.716 22.778 1.00 54.75 90 LEU A O 1
ATOM 757 N N . ARG A 1 91 ? 0.876 23.546 24.396 1.00 51.03 91 ARG A N 1
ATOM 758 C CA . ARG A 1 91 ? -0.126 23.453 25.471 1.00 51.03 91 ARG A CA 1
ATOM 759 C C . ARG A 1 91 ? -1.274 24.447 25.276 1.00 51.03 91 ARG A C 1
ATOM 761 O O . ARG A 1 91 ? -2.422 24.034 25.329 1.00 51.03 91 ARG A O 1
ATOM 768 N N . ASN A 1 92 ? -0.978 25.714 24.983 1.00 49.88 92 ASN A N 1
ATOM 769 C CA . ASN A 1 92 ? -2.011 26.728 24.746 1.00 49.88 92 ASN A CA 1
ATOM 770 C C . ASN A 1 92 ? -2.851 26.420 23.497 1.00 49.88 92 ASN A C 1
ATOM 772 O O . ASN A 1 92 ? -4.050 26.671 23.493 1.00 49.88 92 ASN A O 1
ATOM 776 N N . ILE A 1 93 ? -2.255 25.835 22.453 1.00 49.34 93 ILE A N 1
ATOM 777 C CA . ILE A 1 93 ? -3.002 25.416 21.256 1.00 49.34 93 ILE A CA 1
ATOM 778 C C . ILE A 1 93 ? -3.905 24.215 21.542 1.00 49.34 93 ILE A C 1
ATOM 780 O O . ILE A 1 93 ? -5.028 24.178 21.040 1.00 49.34 93 ILE A O 1
ATOM 784 N N . LYS A 1 94 ? -3.441 23.258 22.358 1.00 44.91 94 LYS A N 1
ATOM 785 C CA . LYS A 1 94 ? -4.214 22.071 22.748 1.00 44.91 94 LYS A CA 1
ATOM 786 C C . LYS A 1 94 ? -5.513 22.431 23.476 1.00 44.91 94 LYS A C 1
ATOM 788 O O . LYS A 1 94 ? -6.517 21.755 23.281 1.00 44.91 94 LYS A O 1
ATOM 793 N N . ASP A 1 95 ? -5.492 23.489 24.282 1.00 43.62 95 ASP A N 1
ATOM 794 C CA . ASP A 1 95 ? -6.638 23.883 25.105 1.00 43.62 95 ASP A CA 1
ATOM 795 C C . ASP A 1 95 ? -7.632 24.812 24.365 1.00 43.62 95 ASP A C 1
ATOM 797 O O . ASP A 1 95 ? -8.782 24.933 24.788 1.00 43.62 95 ASP A O 1
ATOM 801 N N . GLU A 1 96 ? -7.239 25.446 23.247 1.00 40.91 96 GLU A N 1
ATOM 802 C CA . GLU A 1 96 ? -8.047 26.481 22.568 1.00 40.91 96 GLU A CA 1
ATOM 803 C C . GLU A 1 96 ? -8.647 26.083 21.207 1.00 40.91 96 GLU A C 1
ATOM 805 O O . GLU A 1 96 ? -9.588 26.742 20.748 1.00 40.91 96 GLU A O 1
ATOM 810 N N . LEU A 1 97 ? -8.171 25.019 20.549 1.00 41.03 97 LEU A N 1
ATOM 811 C CA . LEU A 1 97 ? -8.714 24.577 19.260 1.00 41.03 97 LEU A CA 1
ATOM 812 C C . LEU A 1 97 ? -9.079 23.085 19.263 1.00 41.03 97 LEU A C 1
ATOM 814 O O . LEU A 1 97 ? -8.210 22.221 19.267 1.00 41.03 97 LEU A O 1
ATOM 818 N N . PHE A 1 98 ? -10.378 22.795 19.152 1.00 39.69 98 PHE A N 1
ATOM 819 C CA . PHE A 1 98 ? -10.883 21.490 18.711 1.00 39.69 98 PHE A CA 1
ATOM 820 C C . PHE A 1 98 ? -10.383 21.218 17.277 1.00 39.69 98 PHE A C 1
ATOM 822 O O . PHE A 1 98 ? -10.944 21.767 16.326 1.00 39.69 98 PHE A O 1
ATOM 829 N N . TRP A 1 99 ? -9.337 20.403 17.114 1.00 52.78 99 TRP A N 1
ATOM 830 C CA . TRP A 1 99 ? -8.892 19.877 15.816 1.00 52.78 99 TRP A CA 1
ATOM 831 C C . TRP A 1 99 ? -9.013 18.355 15.751 1.00 52.78 99 TRP A C 1
ATOM 833 O O . TRP A 1 99 ? -8.898 17.664 16.757 1.00 52.78 99 TRP A O 1
ATOM 843 N N . ASP A 1 100 ? -9.234 17.894 14.521 1.00 49.19 100 ASP A N 1
ATOM 844 C CA . ASP A 1 100 ? -9.033 16.540 14.004 1.00 49.19 100 ASP A CA 1
ATOM 845 C C . ASP A 1 100 ? -7.539 16.150 14.128 1.00 49.19 100 ASP A C 1
ATOM 847 O O . ASP A 1 100 ? -6.661 16.930 13.730 1.00 49.19 100 ASP A O 1
ATOM 851 N N . GLU A 1 101 ? -7.258 14.990 14.739 1.00 49.00 101 GLU A N 1
ATOM 852 C CA . GLU A 1 101 ? -5.932 14.564 15.231 1.00 49.00 101 GLU A CA 1
ATOM 853 C C . GLU A 1 101 ? -4.860 14.537 14.129 1.00 49.00 101 GLU A C 1
ATOM 855 O O . GLU A 1 101 ? -3.704 14.887 14.374 1.00 49.00 101 GLU A O 1
ATOM 860 N N . ALA A 1 102 ? -5.245 14.286 12.875 1.00 44.78 102 ALA A N 1
ATOM 861 C CA . ALA A 1 102 ? -4.318 14.254 11.742 1.00 44.78 102 ALA A CA 1
ATOM 862 C C . ALA A 1 102 ? -3.570 15.588 11.500 1.00 44.78 102 ALA A C 1
ATOM 864 O O . ALA A 1 102 ? -2.513 15.616 10.858 1.00 44.78 102 ALA A O 1
ATOM 865 N N . TYR A 1 103 ? -4.100 16.715 11.993 1.00 52.00 103 TYR A N 1
ATOM 866 C CA . TYR A 1 103 ? -3.525 18.049 11.785 1.00 52.00 103 TYR A CA 1
ATOM 867 C C . TYR A 1 103 ? -2.520 18.465 12.864 1.00 52.00 103 TYR A C 1
ATOM 869 O O . TYR A 1 103 ? -1.561 19.181 12.546 1.00 52.00 103 TYR A O 1
ATOM 877 N N . SER A 1 104 ? -2.680 18.000 14.110 1.00 53.75 104 SER A N 1
ATOM 878 C CA . SER A 1 104 ? -1.645 18.152 15.146 1.00 53.75 104 SER A CA 1
ATOM 879 C C . SER A 1 104 ? -0.342 17.476 14.726 1.00 53.75 104 SER A C 1
ATOM 881 O O . SER A 1 104 ? 0.745 17.986 14.992 1.00 53.75 104 SER A O 1
ATOM 883 N N . ASP A 1 105 ? -0.456 16.394 13.969 1.00 52.62 105 ASP A N 1
ATOM 884 C CA . ASP A 1 105 ? 0.646 15.505 13.627 1.00 52.62 105 ASP A CA 1
ATOM 885 C C . ASP A 1 105 ? 1.619 16.115 12.624 1.00 52.62 105 ASP A C 1
ATOM 887 O O . ASP A 1 105 ? 2.838 16.090 12.817 1.00 52.62 105 ASP A O 1
ATOM 891 N N . LEU A 1 106 ? 1.093 16.727 11.560 1.00 49.12 106 LEU A N 1
ATOM 892 C CA . LEU A 1 106 ? 1.915 17.406 10.562 1.00 49.12 106 LEU A CA 1
ATOM 893 C C . LEU A 1 106 ? 2.624 18.625 11.170 1.00 49.12 106 LEU A C 1
ATOM 895 O O . LEU A 1 106 ? 3.761 18.934 10.805 1.00 49.12 106 LEU A O 1
ATOM 899 N N . LEU A 1 107 ? 1.969 19.319 12.103 1.00 53.97 107 LEU A N 1
ATOM 900 C CA . LEU A 1 107 ? 2.546 20.466 12.797 1.00 53.97 107 LEU A CA 1
ATOM 901 C C . LEU A 1 107 ? 3.666 20.028 13.751 1.00 53.97 107 LEU A C 1
ATOM 903 O O . LEU A 1 107 ? 4.745 20.615 13.712 1.00 53.97 107 LEU A O 1
ATOM 907 N N . ILE A 1 108 ? 3.451 18.969 14.541 1.00 56.16 108 ILE A N 1
ATOM 908 C CA . ILE A 1 108 ? 4.459 18.412 15.454 1.00 56.16 108 ILE A CA 1
ATOM 909 C C . ILE A 1 108 ? 5.677 17.909 14.675 1.00 56.16 108 ILE A C 1
ATOM 911 O O . ILE A 1 108 ? 6.797 18.272 15.027 1.00 56.16 108 ILE A O 1
ATOM 915 N N . ARG A 1 109 ? 5.485 17.168 13.575 1.00 54.31 109 ARG A N 1
ATOM 916 C CA . ARG A 1 109 ? 6.591 16.700 12.718 1.00 54.31 109 ARG A CA 1
ATOM 917 C C . ARG A 1 109 ? 7.442 17.855 12.199 1.00 54.31 109 ARG A C 1
ATOM 919 O O . ARG A 1 109 ? 8.654 17.856 12.379 1.00 54.31 109 ARG A O 1
ATOM 926 N N . ASN A 1 110 ? 6.810 18.888 11.639 1.00 54.72 110 ASN A N 1
ATOM 927 C CA . ASN A 1 110 ? 7.534 20.061 11.144 1.00 54.72 110 ASN A CA 1
ATOM 928 C C . ASN A 1 110 ? 8.269 20.809 12.264 1.00 54.72 110 ASN A C 1
ATOM 930 O O . ASN A 1 110 ? 9.396 21.253 12.070 1.00 54.72 110 ASN A O 1
ATOM 934 N N . ILE A 1 111 ? 7.658 20.930 13.442 1.00 63.22 111 ILE A N 1
ATOM 935 C CA . ILE A 1 111 ? 8.268 21.563 14.614 1.00 63.22 111 ILE A CA 1
ATOM 936 C C . ILE A 1 111 ? 9.496 20.780 15.094 1.00 63.22 111 ILE A C 1
ATOM 938 O O . ILE A 1 111 ? 10.526 21.391 15.374 1.00 63.22 111 ILE A O 1
ATOM 942 N N . VAL A 1 112 ? 9.406 19.451 15.182 1.00 58.72 112 VAL A N 1
ATOM 943 C CA . VAL A 1 112 ? 10.508 18.585 15.626 1.00 58.72 112 VAL A CA 1
ATOM 944 C C . VAL A 1 112 ? 11.647 18.612 14.612 1.00 58.72 112 VAL A C 1
ATOM 946 O O . VAL A 1 112 ? 12.793 18.815 15.006 1.00 58.72 112 VAL A O 1
ATOM 949 N N . SER A 1 113 ? 11.352 18.522 13.312 1.00 54.78 113 SER A N 1
ATOM 950 C CA . SER A 1 113 ? 12.368 18.639 12.261 1.00 54.78 113 SER A CA 1
ATOM 951 C C . SER A 1 113 ? 13.043 20.011 12.268 1.00 54.78 113 SER A C 1
ATOM 953 O O . SER A 1 113 ? 14.263 20.094 12.160 1.00 54.78 113 SER A O 1
ATOM 955 N N . VAL A 1 114 ? 12.285 21.095 12.454 1.00 57.16 114 VAL A N 1
ATOM 956 C CA . VAL A 1 114 ? 12.846 22.450 12.567 1.00 57.16 114 VAL A CA 1
ATOM 957 C C . VAL A 1 114 ? 13.696 22.586 13.829 1.00 57.16 114 VAL A C 1
ATOM 959 O O . VAL A 1 114 ? 14.791 23.133 13.757 1.00 57.16 114 VAL A O 1
ATOM 962 N N . ALA A 1 115 ? 13.253 22.055 14.970 1.00 62.00 115 ALA A N 1
ATOM 963 C CA . ALA A 1 115 ? 14.034 22.062 16.203 1.00 62.00 115 ALA A CA 1
ATOM 964 C C . ALA A 1 115 ? 15.336 21.258 16.057 1.00 62.00 115 ALA A C 1
ATOM 966 O O . ALA A 1 115 ? 16.386 21.726 16.491 1.00 62.00 115 ALA A O 1
ATOM 967 N N . ALA A 1 116 ? 15.297 20.101 15.393 1.00 56.50 116 ALA A N 1
ATOM 968 C CA . ALA A 1 116 ? 16.475 19.289 15.101 1.00 56.50 116 ALA A CA 1
ATOM 969 C C . ALA A 1 116 ? 17.448 20.018 14.161 1.00 56.50 116 ALA A C 1
ATOM 971 O O . ALA A 1 116 ? 18.636 20.098 14.462 1.00 56.50 116 ALA A O 1
ATOM 972 N N . VAL A 1 117 ? 16.949 20.630 13.081 1.00 54.47 117 VAL A N 1
ATOM 973 C CA . VAL A 1 117 ? 17.754 21.439 12.147 1.00 54.47 117 VAL A CA 1
ATOM 974 C C . VAL A 1 117 ? 18.358 22.656 12.842 1.00 54.47 117 VAL A C 1
ATOM 976 O O . VAL A 1 117 ? 19.508 22.987 12.585 1.00 54.47 117 VAL A O 1
ATOM 979 N N . VAL A 1 118 ? 17.625 23.307 13.746 1.00 58.12 118 VAL A N 1
ATOM 980 C CA . VAL A 1 118 ? 18.131 24.424 14.554 1.00 58.12 118 VAL A CA 1
ATOM 981 C C . VAL A 1 118 ? 19.236 23.962 15.496 1.00 58.12 118 VAL A C 1
ATOM 983 O O . VAL A 1 118 ? 20.277 24.608 15.567 1.00 58.12 118 VAL A O 1
ATOM 986 N N . VAL A 1 119 ? 19.049 22.840 16.192 1.00 59.19 119 VAL A N 1
ATOM 987 C CA . VAL A 1 119 ? 20.075 22.268 17.073 1.00 59.19 119 VAL A CA 1
ATOM 988 C C . VAL A 1 119 ? 21.321 21.900 16.265 1.00 59.19 119 VAL A C 1
ATOM 990 O O . VAL A 1 119 ? 22.419 22.286 16.657 1.00 59.19 119 VAL A O 1
ATOM 993 N N . LEU A 1 120 ? 21.155 21.264 15.101 1.00 54.19 120 LEU A N 1
ATOM 994 C CA . LEU A 1 120 ? 22.239 20.959 14.165 1.00 54.19 120 LEU A CA 1
ATOM 995 C C . LEU A 1 120 ? 22.926 22.223 13.643 1.00 54.19 120 LEU A C 1
ATOM 997 O O . LEU A 1 120 ? 24.146 22.289 13.657 1.00 54.19 120 LEU A O 1
ATOM 1001 N N . ALA A 1 121 ? 22.186 23.250 13.229 1.00 53.31 121 ALA A N 1
ATOM 1002 C CA . ALA A 1 121 ? 22.755 24.499 12.726 1.00 53.31 121 ALA A CA 1
ATOM 1003 C C . ALA A 1 121 ? 23.535 25.259 13.811 1.00 53.31 121 ALA A C 1
ATOM 1005 O O . ALA A 1 121 ? 24.585 25.833 13.528 1.00 53.31 121 ALA A O 1
ATOM 1006 N N . VAL A 1 122 ? 23.060 25.228 15.059 1.00 56.28 122 VAL A N 1
ATOM 1007 C CA . VAL A 1 122 ? 23.759 25.808 16.216 1.00 56.28 122 VAL A CA 1
ATOM 1008 C C . VAL A 1 122 ? 25.023 25.012 16.558 1.00 56.28 122 VAL A C 1
ATOM 1010 O O . VAL A 1 122 ? 26.032 25.615 16.916 1.00 56.28 122 VAL A O 1
ATOM 1013 N N . HIS A 1 123 ? 25.012 23.685 16.397 1.00 53.56 123 HIS A N 1
ATOM 1014 C CA . HIS A 1 123 ? 26.179 22.830 16.650 1.00 53.56 123 HIS A CA 1
ATOM 1015 C C . HIS A 1 123 ? 27.236 22.897 15.530 1.00 53.56 123 HIS A C 1
ATOM 1017 O O . HIS A 1 123 ? 28.432 23.055 15.787 1.00 53.56 123 HIS A O 1
ATOM 1023 N N . VAL A 1 124 ? 26.795 22.830 14.270 1.00 52.38 124 VAL A N 1
ATOM 1024 C CA . VAL A 1 124 ? 27.638 22.905 13.062 1.00 52.38 124 VAL A CA 1
ATOM 1025 C C . VAL A 1 124 ? 28.175 24.326 12.846 1.00 52.38 124 VAL A C 1
ATOM 1027 O O . VAL A 1 124 ? 29.250 24.507 12.276 1.00 52.38 124 VAL A O 1
ATOM 1030 N N . GLY A 1 125 ? 27.500 25.343 13.395 1.00 45.72 125 GLY A N 1
ATOM 1031 C CA . GLY A 1 125 ? 27.930 26.746 13.419 1.00 45.72 125 GLY A CA 1
ATOM 1032 C C . GLY A 1 125 ? 29.247 27.030 14.155 1.00 45.72 125 GLY A C 1
ATOM 1033 O O . GLY A 1 125 ? 29.639 28.191 14.265 1.00 45.72 125 GLY A O 1
ATOM 1034 N N . SER A 1 126 ? 29.967 26.003 14.613 1.00 51.41 126 SER A N 1
ATOM 1035 C CA . SER A 1 126 ? 31.367 26.131 15.016 1.00 51.41 126 SER A CA 1
ATOM 1036 C C . SER A 1 126 ? 32.330 26.358 13.839 1.00 51.41 126 SER A C 1
ATOM 1038 O O . SER A 1 126 ? 33.457 26.775 14.096 1.00 51.41 126 SER A O 1
ATOM 1040 N N . TRP A 1 127 ? 31.929 26.199 12.564 1.00 47.41 127 TRP A N 1
ATOM 1041 C CA . TRP A 1 127 ? 32.809 26.523 11.426 1.00 47.41 127 TRP A CA 1
ATOM 1042 C C . TRP A 1 127 ? 32.062 27.088 10.192 1.00 47.41 127 TRP A C 1
ATOM 1044 O O . TRP A 1 127 ? 31.332 26.378 9.510 1.00 47.41 127 TRP A O 1
ATOM 1054 N N . LYS A 1 128 ? 32.388 28.352 9.857 1.00 44.50 128 LYS A N 1
ATOM 1055 C CA . LYS A 1 128 ? 32.089 29.149 8.632 1.00 44.50 128 LYS A CA 1
ATOM 1056 C C . LYS A 1 128 ? 30.763 29.929 8.545 1.00 44.50 128 LYS A C 1
ATOM 1058 O O . LYS A 1 128 ? 29.753 29.611 9.158 1.00 44.50 128 LYS A O 1
ATOM 1063 N N . THR A 1 129 ? 30.833 31.049 7.815 1.00 49.12 129 THR A N 1
ATOM 1064 C CA . THR A 1 129 ? 29.834 32.127 7.738 1.00 49.12 129 THR A CA 1
ATOM 1065 C C . THR A 1 129 ? 28.698 31.826 6.751 1.00 49.12 129 THR A C 1
ATOM 1067 O O . THR A 1 129 ? 28.848 31.065 5.801 1.00 49.12 129 THR A O 1
ATOM 1070 N N . VAL A 1 130 ? 27.558 32.503 6.941 1.00 41.78 130 VAL A N 1
ATOM 1071 C CA . VAL A 1 130 ? 26.342 32.431 6.098 1.00 41.78 130 VAL A CA 1
ATOM 1072 C C . VAL A 1 130 ? 26.605 32.737 4.608 1.00 41.78 130 VAL A C 1
ATOM 1074 O O . VAL A 1 130 ? 25.849 32.293 3.747 1.00 41.78 130 VAL A O 1
ATOM 1077 N N . GLU A 1 131 ? 27.686 33.453 4.275 1.00 45.16 131 GLU A N 1
ATOM 1078 C CA . GLU A 1 131 ? 28.113 33.710 2.890 1.00 45.16 131 GLU A CA 1
ATOM 1079 C C . GLU A 1 131 ? 28.481 32.428 2.120 1.00 45.16 131 GLU A C 1
ATOM 1081 O O . GLU A 1 131 ? 28.283 32.362 0.906 1.00 45.16 131 GLU A O 1
ATOM 1086 N N . ASP A 1 132 ? 29.000 31.402 2.800 1.00 47.03 132 ASP A N 1
ATOM 1087 C CA . ASP A 1 132 ? 29.464 30.172 2.149 1.00 47.03 132 ASP A CA 1
ATOM 1088 C C . ASP A 1 132 ? 28.315 29.232 1.753 1.00 47.03 132 ASP A C 1
ATOM 1090 O O . ASP A 1 132 ? 28.462 28.451 0.815 1.00 47.03 132 ASP A O 1
ATOM 1094 N N . LEU A 1 133 ? 27.139 29.378 2.374 1.00 42.31 133 LEU A N 1
ATOM 1095 C CA . LEU A 1 133 ? 25.921 28.623 2.045 1.00 42.31 133 LEU A CA 1
ATOM 1096 C C . LEU A 1 133 ? 25.237 29.095 0.749 1.00 42.31 133 LEU A C 1
ATOM 1098 O O . LEU A 1 133 ? 24.323 28.438 0.260 1.00 42.31 133 LEU A O 1
ATOM 1102 N N . LYS A 1 134 ? 25.664 30.231 0.181 1.00 43.56 134 LYS A N 1
ATOM 1103 C CA . LYS A 1 134 ? 25.094 30.803 -1.053 1.00 43.56 134 LYS A CA 1
ATOM 1104 C C . LYS A 1 134 ? 25.821 30.370 -2.332 1.00 43.56 134 LYS A C 1
ATOM 1106 O O . LYS A 1 134 ? 25.408 30.766 -3.421 1.00 43.56 134 LYS A O 1
ATOM 1111 N N . LYS A 1 135 ? 26.910 29.600 -2.234 1.00 40.34 135 LYS A N 1
ATOM 1112 C CA . LYS A 1 135 ? 27.680 29.148 -3.405 1.00 40.34 135 LYS A CA 1
ATOM 1113 C C . LYS A 1 135 ? 27.072 27.855 -3.978 1.00 40.34 135 LYS A C 1
ATOM 1115 O O . LYS A 1 135 ? 26.769 26.953 -3.200 1.00 40.34 135 LYS A O 1
ATOM 1120 N N . PRO A 1 136 ? 26.899 27.731 -5.310 1.00 38.97 136 PRO A N 1
ATOM 1121 C CA . PRO A 1 136 ? 26.313 26.539 -5.916 1.00 38.97 136 PRO A CA 1
ATOM 1122 C C . PRO A 1 136 ? 27.157 25.290 -5.640 1.00 38.97 136 PRO A C 1
ATOM 1124 O O . PRO A 1 136 ? 28.368 25.269 -5.854 1.00 38.97 136 PRO A O 1
ATOM 1127 N N . SER A 1 137 ? 26.480 24.250 -5.171 1.00 47.22 137 SER A N 1
ATOM 1128 C CA . SER A 1 137 ? 26.993 22.948 -4.760 1.00 47.22 137 SER A CA 1
ATOM 1129 C C . SER A 1 137 ? 27.698 22.189 -5.886 1.00 47.22 137 SER A C 1
ATOM 1131 O O . SER A 1 137 ? 27.029 21.730 -6.804 1.00 47.22 137 SER A O 1
ATOM 1133 N N . HIS A 1 138 ? 29.009 21.971 -5.774 1.00 35.50 138 HIS A N 1
ATOM 1134 C CA . HIS A 1 138 ? 29.716 20.853 -6.421 1.00 35.50 138 HIS A CA 1
ATOM 1135 C C . HIS A 1 138 ? 30.782 20.293 -5.471 1.00 35.50 138 HIS A C 1
ATOM 1137 O O . HIS A 1 138 ? 31.968 20.332 -5.760 1.00 35.50 138 HIS A O 1
ATOM 1143 N N . SER A 1 139 ? 30.335 19.832 -4.301 1.00 35.78 139 SER A N 1
ATOM 1144 C CA . SER A 1 139 ? 30.945 18.756 -3.508 1.00 35.78 139 SER A CA 1
ATOM 1145 C C . SER A 1 139 ? 30.302 18.793 -2.125 1.00 35.78 139 SER A C 1
ATOM 1147 O O . SER A 1 139 ? 30.711 19.578 -1.267 1.00 35.78 139 SER A O 1
ATOM 1149 N N . TYR A 1 140 ? 29.296 17.952 -1.885 1.00 37.03 140 TYR A N 1
ATOM 1150 C CA . TYR A 1 140 ? 29.081 17.510 -0.514 1.00 37.03 140 TYR A CA 1
ATOM 1151 C C . TYR A 1 140 ? 30.307 16.677 -0.159 1.00 37.03 140 TYR A C 1
ATOM 1153 O O . TYR A 1 140 ? 30.481 15.556 -0.630 1.00 37.03 140 TYR A O 1
ATOM 1161 N N . VAL A 1 141 ? 31.223 17.310 0.567 1.00 37.72 141 VAL A N 1
ATOM 1162 C CA . VAL A 1 141 ? 32.361 16.657 1.197 1.00 37.72 141 VAL A CA 1
ATOM 1163 C C . VAL A 1 141 ? 31.783 15.541 2.058 1.00 37.72 141 VAL A C 1
ATOM 1165 O O . VAL A 1 141 ? 31.000 15.810 2.966 1.00 37.72 141 VAL A O 1
ATOM 1168 N N . THR A 1 142 ? 32.150 14.296 1.767 1.00 40.09 142 THR A N 1
ATOM 1169 C CA . THR A 1 142 ? 32.018 13.184 2.707 1.00 40.09 142 THR A CA 1
ATOM 1170 C C . THR A 1 142 ? 32.856 13.542 3.932 1.00 40.09 142 THR A C 1
ATOM 1172 O O . THR A 1 142 ? 34.069 13.327 3.947 1.00 40.09 142 THR A O 1
ATOM 1175 N N . MET A 1 143 ? 32.251 14.207 4.916 1.00 40.44 143 MET A N 1
ATOM 1176 C CA . MET A 1 143 ? 32.909 14.468 6.188 1.00 40.44 143 MET A CA 1
ATOM 1177 C C . MET A 1 143 ? 33.006 13.14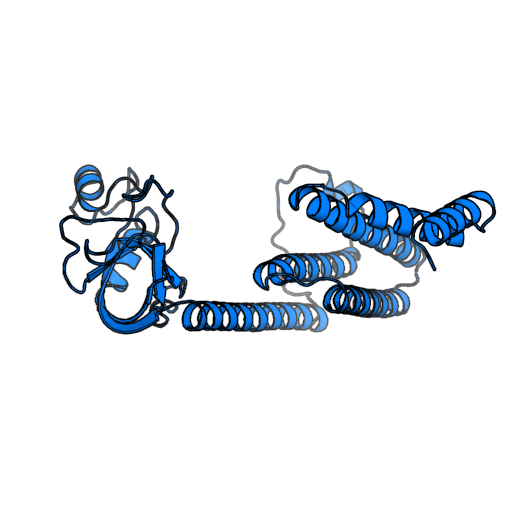1 6.936 1.00 40.44 143 MET A C 1
ATOM 1179 O O . MET A 1 143 ? 31.996 12.506 7.227 1.00 40.44 143 MET A O 1
ATOM 1183 N N . ASP A 1 144 ? 34.243 12.710 7.176 1.00 47.03 144 ASP A N 1
ATOM 1184 C CA . ASP A 1 144 ? 34.587 11.499 7.918 1.00 47.03 144 ASP A CA 1
ATOM 1185 C C . ASP A 1 144 ? 33.943 11.587 9.319 1.00 47.03 144 ASP A C 1
ATOM 1187 O O . ASP A 1 144 ? 34.188 12.541 10.060 1.00 47.03 144 ASP A O 1
ATOM 1191 N N . ASN A 1 145 ? 33.095 10.615 9.677 1.00 53.97 145 ASN A N 1
ATOM 1192 C CA . ASN A 1 145 ? 32.225 10.595 10.871 1.00 53.97 145 ASN A CA 1
ATOM 1193 C C . ASN A 1 145 ? 32.974 10.585 12.227 1.00 53.97 145 ASN A C 1
ATOM 1195 O O . ASN A 1 145 ? 32.371 10.380 13.275 1.00 53.97 145 ASN A O 1
ATOM 1199 N N . LYS A 1 146 ? 34.294 10.786 12.237 1.00 50.56 146 LYS A N 1
ATOM 1200 C CA . LYS A 1 146 ? 35.178 10.495 13.376 1.00 50.56 146 LYS A CA 1
ATOM 1201 C C . LYS A 1 146 ? 35.205 11.541 14.494 1.00 50.56 146 LYS A C 1
ATOM 1203 O O . LYS A 1 146 ? 35.865 11.289 15.492 1.00 50.56 146 LYS A O 1
ATOM 1208 N N . ASN A 1 147 ? 34.511 12.674 14.351 1.00 53.66 147 ASN A N 1
ATOM 1209 C CA . ASN A 1 147 ? 34.556 13.779 15.324 1.00 53.66 147 ASN A CA 1
ATOM 1210 C C . ASN A 1 147 ? 33.175 14.257 15.806 1.00 53.66 147 ASN A C 1
ATOM 1212 O O . ASN A 1 147 ? 33.070 15.363 16.338 1.00 53.66 147 ASN A O 1
ATOM 1216 N N . TRP A 1 148 ? 32.109 13.479 15.607 1.00 63.84 148 TRP A N 1
ATOM 1217 C CA . TRP A 1 148 ? 30.852 13.786 16.290 1.00 63.84 148 TRP A CA 1
ATOM 1218 C C . TRP A 1 148 ? 31.052 13.460 17.767 1.00 63.84 148 TRP A C 1
ATOM 1220 O O . TRP A 1 148 ? 31.360 12.320 18.098 1.00 63.84 148 TRP A O 1
ATOM 1230 N N . ASP A 1 149 ? 30.940 14.469 18.632 1.00 77.12 149 ASP A N 1
ATOM 1231 C CA . ASP A 1 149 ? 30.917 14.244 20.077 1.00 77.12 149 ASP A CA 1
ATOM 1232 C C . ASP A 1 149 ? 29.744 13.302 20.404 1.00 77.12 149 ASP A C 1
ATOM 1234 O O . ASP A 1 149 ? 28.670 13.405 19.794 1.00 77.12 149 ASP A O 1
ATOM 1238 N N . ASP A 1 150 ? 29.945 12.384 21.347 1.00 77.00 150 ASP A N 1
ATOM 1239 C CA . ASP A 1 150 ? 28.964 11.380 21.773 1.00 77.00 150 ASP A CA 1
ATOM 1240 C C . ASP A 1 150 ? 27.624 12.039 22.179 1.00 77.00 150 ASP A C 1
ATOM 1242 O O . ASP A 1 150 ? 26.546 11.453 22.027 1.00 77.00 150 ASP A O 1
ATOM 1246 N N . GLU A 1 151 ? 27.655 13.302 22.628 1.00 69.50 151 GLU A N 1
ATOM 1247 C CA . GLU A 1 151 ? 26.465 14.110 22.941 1.00 69.50 151 GLU A CA 1
ATOM 1248 C C . GLU A 1 151 ? 25.607 14.434 21.697 1.00 69.50 151 GLU A C 1
ATOM 1250 O O . GLU A 1 151 ? 24.373 14.436 21.760 1.00 69.50 151 GLU A O 1
ATOM 1255 N N . VAL A 1 152 ? 26.224 14.658 20.532 1.00 71.69 152 VAL A N 1
ATOM 1256 C CA . VAL A 1 152 ? 25.488 14.939 19.287 1.00 71.69 152 VAL A CA 1
ATOM 1257 C C . VAL A 1 152 ? 24.877 13.662 18.730 1.00 71.69 152 VAL A C 1
ATOM 1259 O O . VAL A 1 152 ? 23.707 13.659 18.344 1.00 71.69 152 VAL A O 1
ATOM 1262 N N . LEU A 1 153 ? 25.643 12.567 18.726 1.00 71.75 153 LEU A N 1
ATOM 1263 C CA . LEU A 1 153 ? 25.161 11.278 18.238 1.00 71.75 153 LEU A CA 1
ATOM 1264 C C . LEU A 1 153 ? 24.006 10.759 19.105 1.00 71.75 153 LEU A C 1
ATOM 1266 O O . LEU A 1 153 ? 22.980 10.346 18.572 1.00 71.75 153 LEU A O 1
ATOM 1270 N N . SER A 1 154 ? 24.120 10.862 20.433 1.00 72.25 154 SER A N 1
ATOM 1271 C CA . SER A 1 154 ? 23.029 10.501 21.349 1.00 72.25 154 SER A CA 1
ATOM 1272 C C . SER A 1 154 ? 21.778 11.362 21.154 1.00 72.25 154 SER A C 1
ATOM 1274 O O . SER A 1 154 ? 20.665 10.845 21.229 1.00 72.25 154 SER A O 1
ATOM 1276 N N . THR A 1 155 ? 21.934 12.651 20.835 1.00 72.19 155 THR A N 1
ATOM 1277 C CA . THR A 1 155 ? 20.798 13.532 20.524 1.00 72.19 155 THR A CA 1
ATOM 1278 C C . THR A 1 155 ? 20.097 13.133 19.223 1.00 72.19 155 THR A C 1
ATOM 1280 O O . THR A 1 155 ? 18.867 13.149 19.175 1.00 72.19 155 THR A O 1
ATOM 1283 N N . ILE A 1 156 ? 20.848 12.760 18.179 1.00 72.38 156 ILE A N 1
ATOM 1284 C CA . ILE A 1 156 ? 20.274 12.272 16.914 1.00 72.38 156 ILE A CA 1
ATOM 1285 C C . ILE A 1 156 ? 19.519 10.965 17.138 1.00 72.38 156 ILE A C 1
ATOM 1287 O O . ILE A 1 156 ? 18.353 10.878 16.765 1.00 72.38 156 ILE A O 1
ATOM 1291 N N . LEU A 1 157 ? 20.138 9.994 17.811 1.00 74.81 157 LEU A N 1
ATOM 1292 C CA . LEU A 1 157 ? 19.508 8.702 18.091 1.00 74.81 157 LEU A CA 1
ATOM 1293 C C . LEU A 1 157 ? 18.225 8.863 18.920 1.00 74.81 157 LEU A C 1
ATOM 1295 O O . LEU A 1 157 ? 17.214 8.239 18.615 1.00 74.81 157 LEU A O 1
ATOM 1299 N N . ALA A 1 158 ? 18.225 9.756 19.916 1.00 75.31 158 ALA A N 1
ATOM 1300 C CA . ALA A 1 158 ? 17.025 10.060 20.694 1.00 75.31 158 ALA A CA 1
ATOM 1301 C C . ALA A 1 158 ? 15.919 10.720 19.849 1.00 75.31 158 ALA A C 1
ATOM 1303 O O . ALA A 1 158 ? 14.734 10.511 20.109 1.00 75.31 158 ALA A O 1
ATOM 1304 N N . ALA A 1 159 ? 16.282 11.524 18.845 1.00 70.75 159 ALA A N 1
ATOM 1305 C CA . ALA A 1 159 ? 15.318 12.120 17.925 1.00 70.75 159 ALA A CA 1
ATOM 1306 C C . ALA A 1 159 ? 14.723 11.077 16.964 1.00 70.75 159 ALA A C 1
ATOM 1308 O O . ALA A 1 159 ? 13.515 11.096 16.739 1.00 70.75 159 ALA A O 1
ATOM 1309 N N . GLU A 1 160 ? 15.539 10.156 16.446 1.00 75.50 160 GLU A N 1
ATOM 1310 C CA . GLU A 1 160 ? 15.089 9.031 15.612 1.00 75.50 160 GLU A CA 1
ATOM 1311 C C . GLU A 1 160 ? 14.171 8.081 16.395 1.00 75.50 160 GLU A C 1
ATOM 1313 O O . GLU A 1 160 ? 13.112 7.687 15.905 1.00 75.50 160 GLU A O 1
ATOM 1318 N N . GLU A 1 161 ? 14.520 7.767 17.647 1.00 78.94 161 GLU A N 1
ATOM 1319 C CA . GLU A 1 161 ? 13.677 6.970 18.542 1.00 78.94 161 GLU A CA 1
ATOM 1320 C C . GLU A 1 161 ? 12.339 7.668 18.818 1.00 78.94 161 GLU A C 1
ATOM 1322 O O . GLU A 1 161 ? 11.279 7.046 18.725 1.00 78.94 161 GLU A O 1
ATOM 1327 N N . PHE A 1 162 ? 12.362 8.975 19.099 1.00 74.50 162 PHE A N 1
ATOM 1328 C CA . PHE A 1 162 ? 11.143 9.749 19.327 1.00 74.50 162 PHE A CA 1
ATOM 1329 C C . PHE A 1 162 ? 10.239 9.802 18.086 1.00 74.50 162 PHE A C 1
ATOM 1331 O O . PHE A 1 162 ? 9.026 9.638 18.219 1.00 74.50 162 PHE A O 1
ATOM 1338 N N . ASP A 1 163 ? 10.801 10.005 16.890 1.00 72.12 163 ASP A N 1
ATOM 1339 C CA . ASP A 1 163 ? 10.035 10.016 15.636 1.00 72.12 163 ASP A CA 1
ATOM 1340 C C . ASP A 1 163 ? 9.392 8.653 15.345 1.00 72.12 163 ASP A C 1
ATOM 1342 O O . ASP A 1 163 ? 8.233 8.588 14.926 1.00 72.12 163 ASP A O 1
ATOM 1346 N N . SER A 1 164 ? 10.105 7.565 15.652 1.00 73.38 164 SER A N 1
ATOM 1347 C CA . SER A 1 164 ? 9.589 6.198 15.557 1.00 73.38 164 SER A CA 1
ATOM 1348 C C . SER A 1 164 ? 8.410 5.965 16.511 1.00 73.38 164 SER A C 1
ATOM 1350 O O . SER A 1 164 ? 7.328 5.572 16.070 1.00 73.38 164 SER A O 1
ATOM 1352 N N . VAL A 1 165 ? 8.561 6.297 17.801 1.00 75.81 165 VAL A N 1
ATOM 1353 C CA . VAL A 1 165 ? 7.495 6.149 18.813 1.00 75.81 165 VAL A CA 1
ATOM 1354 C C . VAL A 1 165 ? 6.273 7.000 18.470 1.00 75.81 165 VAL A C 1
ATOM 1356 O O . VAL A 1 165 ? 5.138 6.533 18.586 1.00 75.81 165 VAL A O 1
ATOM 1359 N N . LEU A 1 166 ? 6.485 8.244 18.033 1.00 74.44 166 LEU A N 1
ATOM 1360 C CA . LEU A 1 166 ? 5.395 9.123 17.628 1.00 74.44 166 LEU A CA 1
ATOM 1361 C C . LEU A 1 166 ? 4.675 8.559 16.401 1.00 74.44 166 LEU A C 1
ATOM 1363 O O . LEU A 1 166 ? 3.452 8.460 16.406 1.00 74.44 166 LEU A O 1
ATOM 1367 N N . SER A 1 167 ? 5.413 8.151 15.369 1.00 74.50 167 SER A N 1
ATOM 1368 C CA . SER A 1 167 ? 4.827 7.583 14.153 1.00 74.50 167 SER A CA 1
ATOM 1369 C C . SER A 1 167 ? 4.016 6.319 14.437 1.00 74.50 167 SER A C 1
ATOM 1371 O O . SER A 1 167 ? 2.929 6.169 13.882 1.00 74.50 167 SER A O 1
ATOM 1373 N N . GLU A 1 168 ? 4.486 5.465 15.347 1.00 79.88 168 GLU A N 1
ATOM 1374 C CA . GLU A 1 168 ? 3.755 4.287 15.815 1.00 79.88 168 GLU A CA 1
ATOM 1375 C C . GLU A 1 168 ? 2.465 4.659 16.562 1.00 79.88 168 GLU A C 1
ATOM 1377 O O . GLU A 1 168 ? 1.400 4.113 16.274 1.00 79.88 168 GLU A O 1
ATOM 1382 N N . SER A 1 169 ? 2.519 5.632 17.479 1.00 77.19 169 SER A N 1
ATOM 1383 C CA . SER A 1 169 ? 1.324 6.074 18.210 1.00 77.19 169 SER A CA 1
ATOM 1384 C C . SER A 1 169 ? 0.261 6.651 17.278 1.00 77.19 169 SER A C 1
ATOM 1386 O O . SER A 1 169 ? -0.919 6.353 17.444 1.00 77.19 169 SER A O 1
ATOM 1388 N N . LEU A 1 170 ? 0.660 7.468 16.300 1.00 74.25 170 LEU A N 1
ATOM 1389 C CA . LEU A 1 170 ? -0.275 8.078 15.350 1.00 74.25 170 LEU A CA 1
ATOM 1390 C C . LEU A 1 170 ? -0.921 7.031 14.441 1.00 74.25 170 LEU A C 1
ATOM 1392 O O . LEU A 1 170 ? -2.108 7.096 14.119 1.00 74.25 170 LEU A O 1
ATOM 1396 N N . ARG A 1 171 ? -0.134 6.031 14.046 1.00 80.38 171 ARG A N 1
ATOM 1397 C CA . ARG A 1 171 ? -0.590 4.882 13.267 1.00 80.38 171 ARG A CA 1
ATOM 1398 C C . ARG A 1 171 ? -1.656 4.086 14.014 1.00 80.38 171 ARG A C 1
ATOM 1400 O O . ARG A 1 171 ? -2.696 3.783 13.429 1.00 80.38 171 ARG A O 1
ATOM 1407 N N . GLU A 1 172 ? -1.437 3.798 15.294 1.00 85.44 172 GLU A N 1
ATOM 1408 C CA . GLU A 1 172 ? -2.405 3.070 16.120 1.00 85.44 172 GLU A CA 1
ATOM 1409 C C . GLU A 1 172 ? -3.667 3.893 16.416 1.00 85.44 172 GLU A C 1
ATOM 1411 O O . GLU A 1 172 ? -4.768 3.354 16.280 1.00 85.44 172 GLU A O 1
ATOM 1416 N N . ASN A 1 173 ? -3.550 5.198 16.692 1.00 81.56 173 ASN A N 1
ATOM 1417 C CA . ASN A 1 173 ? -4.716 6.082 16.838 1.00 81.56 173 ASN A CA 1
ATOM 1418 C C . ASN A 1 173 ? -5.585 6.073 15.576 1.00 81.56 173 ASN A C 1
ATOM 1420 O O . ASN A 1 173 ? -6.786 5.818 15.644 1.00 81.56 173 ASN A O 1
ATOM 1424 N N . ARG A 1 174 ? -4.970 6.236 14.399 1.00 83.00 174 ARG A N 1
ATOM 1425 C CA . ARG A 1 174 ? -5.688 6.213 13.119 1.00 83.00 174 ARG A CA 1
ATOM 1426 C C . ARG A 1 174 ? -6.391 4.879 12.862 1.00 83.00 174 ARG A C 1
ATOM 1428 O O . ARG A 1 174 ? -7.493 4.848 12.314 1.00 83.00 174 ARG A O 1
ATOM 1435 N N . ILE A 1 175 ? -5.756 3.759 13.211 1.00 86.31 175 ILE A N 1
ATOM 1436 C CA . ILE A 1 175 ? -6.394 2.440 13.121 1.00 86.31 175 ILE A CA 1
ATOM 1437 C C . ILE A 1 175 ? -7.604 2.384 14.055 1.00 86.31 175 ILE A C 1
ATOM 1439 O O . ILE A 1 175 ? -8.666 1.926 13.633 1.00 86.31 175 ILE A O 1
ATOM 1443 N N . GLN A 1 176 ? -7.470 2.869 15.287 1.00 87.56 176 GLN A N 1
ATOM 1444 C CA . GLN A 1 176 ? -8.550 2.871 16.264 1.00 87.56 176 GLN A CA 1
ATOM 1445 C C . GLN A 1 176 ? -9.748 3.712 15.795 1.00 87.56 176 GLN A C 1
ATOM 1447 O O . GLN A 1 176 ? -10.871 3.209 15.782 1.00 87.56 176 GLN A O 1
ATOM 1452 N N . GLU A 1 177 ? -9.522 4.923 15.285 1.00 84.56 177 GLU A N 1
ATOM 1453 C CA . GLU A 1 177 ? -10.569 5.778 14.706 1.00 84.56 177 GLU A CA 1
ATOM 1454 C C . GLU A 1 177 ? -11.307 5.100 13.538 1.00 84.56 177 GLU A C 1
ATOM 1456 O O . GLU A 1 177 ? -12.537 5.156 13.426 1.00 84.56 177 GLU A O 1
ATOM 1461 N N . LEU A 1 178 ? -10.576 4.408 12.656 1.00 83.75 178 LEU A N 1
ATOM 1462 C CA . LEU A 1 178 ? -11.180 3.637 11.565 1.00 83.75 178 LEU A CA 1
ATOM 1463 C C . LEU A 1 178 ? -12.054 2.497 12.097 1.00 83.75 178 LEU A C 1
ATOM 1465 O O . LEU A 1 178 ? -13.149 2.257 11.583 1.00 83.75 178 LEU A O 1
ATOM 1469 N N . LEU A 1 179 ? -11.589 1.790 13.126 1.00 87.81 179 LEU A N 1
ATOM 1470 C CA . LEU A 1 179 ? -12.348 0.704 13.741 1.00 87.81 179 LEU A CA 1
ATOM 1471 C C . LEU A 1 179 ? -13.621 1.204 14.436 1.00 87.81 179 LEU A C 1
ATOM 1473 O O . LEU A 1 179 ? -14.619 0.483 14.426 1.00 87.81 179 LEU A O 1
ATOM 1477 N N . GLU A 1 180 ? -13.604 2.416 14.990 1.00 87.88 180 GLU A N 1
ATOM 1478 C CA . GLU A 1 180 ? -14.738 3.039 15.685 1.00 87.88 180 GLU A CA 1
ATOM 1479 C C . GLU A 1 180 ? -15.753 3.699 14.736 1.00 87.88 180 GLU A C 1
ATOM 1481 O O . GLU A 1 180 ? -16.963 3.673 14.983 1.00 87.88 180 GLU A O 1
ATOM 1486 N N . SER A 1 181 ? -15.285 4.268 13.623 1.00 83.62 181 SER A N 1
ATOM 1487 C CA . SER A 1 181 ? -16.131 4.980 12.653 1.00 83.62 181 SER A CA 1
ATOM 1488 C C . SER A 1 181 ? -16.989 4.051 11.783 1.00 83.62 181 SER A C 1
ATOM 1490 O O . SER A 1 181 ? -18.086 4.428 11.353 1.00 83.62 181 SER A O 1
ATOM 1492 N N . GLY A 1 182 ? -16.525 2.826 11.530 1.00 79.31 182 GLY A N 1
ATOM 1493 C CA . GLY A 1 182 ? -17.122 1.903 10.566 1.00 79.31 182 GLY A CA 1
ATOM 1494 C C . GLY A 1 182 ? -17.679 0.607 11.151 1.00 79.31 182 GLY A C 1
ATOM 1495 O O . GLY A 1 182 ? -17.539 0.287 12.328 1.00 79.31 182 GLY A O 1
ATOM 1496 N N . HIS A 1 183 ? -18.300 -0.193 10.284 1.00 86.12 183 HIS A N 1
ATOM 1497 C CA . HIS A 1 183 ? -18.491 -1.614 10.570 1.00 86.12 183 HIS A CA 1
ATOM 1498 C C . HIS A 1 183 ? -17.224 -2.359 10.155 1.00 86.12 183 HIS A C 1
ATOM 1500 O O . HIS A 1 183 ? -16.898 -2.416 8.963 1.00 86.12 183 HIS A O 1
ATOM 1506 N N . SER A 1 184 ? -16.523 -2.929 11.134 1.00 92.19 184 SER A N 1
ATOM 1507 C CA . SER A 1 184 ? -15.312 -3.710 10.908 1.00 92.19 184 SER A CA 1
ATOM 1508 C C . SER A 1 184 ? -15.554 -5.208 11.101 1.00 92.19 184 SER A C 1
ATOM 1510 O O . SER A 1 184 ? -16.379 -5.638 11.908 1.00 92.19 184 SER A O 1
ATOM 1512 N N . TYR A 1 185 ? -14.859 -6.028 10.317 1.00 93.81 185 TYR A N 1
ATOM 1513 C CA . TYR A 1 185 ? -14.811 -7.475 10.513 1.00 93.81 185 TYR A CA 1
ATOM 1514 C C . TYR A 1 185 ? -13.478 -8.032 10.032 1.00 93.81 185 TYR A C 1
ATOM 1516 O O . TYR A 1 185 ? -12.850 -7.503 9.114 1.00 93.81 185 TYR A O 1
ATOM 1524 N N . VAL A 1 186 ? -13.051 -9.129 10.647 1.00 96.06 186 VAL A N 1
ATOM 1525 C CA . VAL A 1 186 ? -11.800 -9.802 10.301 1.00 96.06 186 VAL A CA 1
ATOM 1526 C C . VAL A 1 186 ? -12.075 -10.950 9.342 1.00 96.06 186 VAL A C 1
ATOM 1528 O O . VAL A 1 186 ? -13.004 -11.734 9.546 1.00 96.06 186 VAL A O 1
ATOM 1531 N N . ARG A 1 187 ? -11.245 -11.086 8.309 1.00 96.62 187 ARG A N 1
ATOM 1532 C CA . ARG A 1 187 ? -11.333 -12.187 7.352 1.00 96.62 187 ARG A CA 1
ATOM 1533 C C . ARG A 1 187 ? -9.957 -12.632 6.879 1.00 96.62 187 ARG A C 1
ATOM 1535 O O . ARG A 1 187 ? -9.056 -11.818 6.723 1.00 96.62 187 ARG A O 1
ATOM 1542 N N . LEU A 1 188 ? -9.821 -13.925 6.597 1.00 98.00 188 LEU A N 1
ATOM 1543 C CA . LEU A 1 188 ? -8.679 -14.442 5.852 1.00 98.00 188 LEU A CA 1
ATOM 1544 C C . LEU A 1 188 ? -8.864 -14.105 4.363 1.00 98.00 188 LEU A C 1
ATOM 1546 O O . LEU A 1 188 ? -9.833 -14.552 3.740 1.00 98.00 188 LEU A O 1
ATOM 1550 N N . ILE A 1 189 ? -7.970 -13.291 3.809 1.00 98.31 189 ILE A N 1
ATOM 1551 C CA . ILE A 1 189 ? -8.010 -12.820 2.419 1.00 98.31 189 ILE A CA 1
ATOM 1552 C C . ILE A 1 189 ? -6.719 -13.248 1.723 1.00 98.31 189 ILE A C 1
ATOM 1554 O O . ILE A 1 189 ? -5.639 -13.158 2.304 1.00 98.31 189 ILE A O 1
ATOM 1558 N N . ARG A 1 190 ? -6.831 -13.714 0.475 1.00 98.44 190 ARG A N 1
ATOM 1559 C CA . ARG A 1 190 ? -5.674 -13.908 -0.398 1.00 98.44 190 ARG A CA 1
ATOM 1560 C C . ARG A 1 190 ? -5.198 -12.541 -0.874 1.00 98.44 190 ARG A C 1
ATOM 1562 O O . ARG A 1 190 ? -5.921 -11.872 -1.610 1.00 98.44 190 ARG A O 1
ATOM 1569 N N . VAL A 1 191 ? -4.013 -12.142 -0.447 1.00 98.50 191 VAL A N 1
ATOM 1570 C CA . VAL A 1 191 ? -3.368 -10.906 -0.879 1.00 98.50 191 VAL A CA 1
ATOM 1571 C C . VAL A 1 191 ? -2.311 -11.268 -1.911 1.00 98.50 191 VAL A C 1
ATOM 1573 O O . VAL A 1 191 ? -1.568 -12.234 -1.741 1.00 98.50 191 VAL A O 1
ATOM 1576 N N . THR A 1 192 ? -2.285 -10.521 -3.002 1.00 98.12 192 THR A N 1
ATOM 1577 C CA . THR A 1 192 ? -1.253 -10.584 -4.042 1.00 98.12 192 THR A CA 1
ATOM 1578 C C . THR A 1 192 ? -0.748 -9.169 -4.308 1.00 98.12 192 THR A C 1
ATOM 1580 O O . THR A 1 192 ? -1.411 -8.203 -3.936 1.00 98.12 192 THR A O 1
ATOM 1583 N N . GLY A 1 193 ? 0.421 -9.019 -4.922 1.00 97.44 193 GLY A N 1
ATOM 1584 C CA . GLY A 1 193 ? 0.890 -7.717 -5.384 1.00 97.44 193 GLY A CA 1
ATOM 1585 C C . GLY A 1 193 ? 0.695 -7.531 -6.883 1.00 97.44 193 GLY A C 1
ATOM 1586 O O . GLY A 1 193 ? 0.682 -8.499 -7.641 1.00 97.44 193 GLY A O 1
ATOM 1587 N N . TYR A 1 194 ? 0.588 -6.277 -7.304 1.00 97.50 194 TYR A N 1
ATOM 1588 C CA . TYR A 1 194 ? 0.750 -5.858 -8.693 1.00 97.50 194 TYR A CA 1
ATOM 1589 C C . TYR A 1 194 ? 1.635 -4.611 -8.750 1.00 97.50 194 TYR A C 1
ATOM 1591 O O . TYR A 1 194 ? 1.817 -3.914 -7.751 1.00 97.50 194 TYR A O 1
ATOM 1599 N N . TYR A 1 195 ? 2.219 -4.336 -9.910 1.00 97.75 195 TYR A N 1
ATOM 1600 C CA . TYR A 1 195 ? 3.164 -3.236 -10.093 1.00 97.75 195 TYR A CA 1
ATOM 1601 C C . TYR A 1 195 ? 3.004 -2.609 -11.471 1.00 97.75 195 TYR A C 1
ATOM 1603 O O . TYR A 1 195 ? 2.452 -3.212 -12.390 1.00 97.75 195 TYR A O 1
ATOM 1611 N N . SER A 1 196 ? 3.530 -1.403 -11.630 1.00 97.25 196 SER A N 1
ATOM 1612 C CA . SER A 1 196 ? 3.575 -0.723 -12.921 1.00 97.25 196 SER A CA 1
ATOM 1613 C C . SER A 1 196 ? 4.905 -1.014 -13.607 1.00 97.25 196 SER A C 1
ATOM 1615 O O . SER A 1 196 ? 5.940 -0.559 -13.114 1.00 97.25 196 SER A O 1
ATOM 1617 N N . PRO A 1 197 ? 4.939 -1.747 -14.730 1.00 97.62 197 PRO A N 1
ATOM 1618 C CA . PRO A 1 197 ? 6.199 -1.971 -15.418 1.00 97.62 197 PRO A CA 1
ATOM 1619 C C . PRO A 1 197 ? 6.729 -0.649 -15.993 1.00 97.62 197 PRO A C 1
ATOM 1621 O O . PRO A 1 197 ? 5.966 0.217 -16.435 1.00 97.62 197 PRO A O 1
ATOM 1624 N N . LEU A 1 198 ? 8.047 -0.511 -16.006 1.00 97.50 198 LEU A N 1
ATOM 1625 C CA . LEU A 1 198 ? 8.802 0.539 -16.674 1.00 97.50 198 LEU A CA 1
ATOM 1626 C C . LEU A 1 198 ? 9.406 -0.019 -17.972 1.00 97.50 198 LEU A C 1
ATOM 1628 O O . LEU A 1 198 ? 9.650 -1.224 -18.059 1.00 97.50 198 LEU A O 1
ATOM 1632 N N . PRO A 1 199 ? 9.618 0.820 -19.000 1.00 96.44 199 PRO A N 1
ATOM 1633 C CA . PRO A 1 199 ? 10.405 0.405 -20.154 1.00 96.44 199 PRO A CA 1
ATOM 1634 C C . PRO A 1 199 ? 11.829 0.033 -19.717 1.00 96.44 199 PRO A C 1
ATOM 1636 O O . PRO A 1 199 ? 12.322 0.519 -18.701 1.00 96.44 199 PRO A O 1
ATOM 1639 N N . ASP A 1 200 ? 12.474 -0.827 -20.503 1.00 94.69 200 ASP A N 1
ATOM 1640 C CA . ASP A 1 200 ? 13.885 -1.208 -20.353 1.00 94.69 200 ASP A CA 1
ATOM 1641 C C . ASP A 1 200 ? 14.265 -1.915 -19.035 1.00 94.69 200 ASP A C 1
ATOM 1643 O O . ASP A 1 200 ? 15.444 -2.005 -18.703 1.00 94.69 200 ASP A O 1
ATOM 1647 N N . GLN A 1 201 ? 13.295 -2.484 -18.306 1.00 96.19 201 GLN A N 1
ATOM 1648 C CA . GLN A 1 201 ? 13.594 -3.429 -17.222 1.00 96.19 201 GLN A CA 1
ATOM 1649 C C . GLN A 1 201 ? 14.294 -4.686 -17.750 1.00 96.19 201 GLN A C 1
ATOM 1651 O O . GLN A 1 201 ? 13.984 -5.163 -18.847 1.00 96.19 201 GLN A O 1
ATOM 1656 N N . GLU A 1 202 ? 15.168 -5.274 -16.930 1.00 97.12 202 GLU A N 1
ATOM 1657 C CA . GLU A 1 202 ? 15.836 -6.536 -17.262 1.00 97.12 202 GLU A CA 1
ATOM 1658 C C . GLU A 1 202 ? 14.843 -7.702 -17.274 1.00 97.12 202 GLU A C 1
ATOM 1660 O O . GLU A 1 202 ? 14.936 -8.611 -18.106 1.00 97.12 202 GLU A O 1
ATOM 1665 N N . ARG A 1 203 ? 13.865 -7.669 -16.359 1.00 96.94 203 ARG A N 1
ATOM 1666 C CA . ARG A 1 203 ? 12.854 -8.716 -16.192 1.00 96.94 203 ARG A CA 1
ATOM 1667 C C . ARG A 1 203 ? 11.436 -8.155 -16.160 1.00 96.94 203 ARG A C 1
ATOM 1669 O O . ARG A 1 203 ? 11.166 -7.078 -15.635 1.00 96.94 203 ARG A O 1
ATOM 1676 N N . TYR A 1 204 ? 10.529 -8.964 -16.698 1.00 97.19 204 TYR A N 1
ATOM 1677 C CA . TYR A 1 204 ? 9.090 -8.723 -16.766 1.00 97.19 204 TYR A CA 1
ATOM 1678 C C . TYR A 1 204 ? 8.357 -9.973 -16.284 1.00 97.19 204 TYR A C 1
ATOM 1680 O O . TYR A 1 204 ? 8.740 -11.086 -16.656 1.00 97.19 204 TYR A O 1
ATOM 1688 N N . ALA A 1 205 ? 7.276 -9.815 -15.521 1.00 95.38 205 ALA A N 1
ATOM 1689 C CA . ALA A 1 205 ? 6.501 -10.931 -14.975 1.00 95.38 205 ALA A CA 1
ATOM 1690 C C . ALA A 1 205 ? 5.939 -11.850 -16.075 1.00 95.38 205 ALA A C 1
ATOM 1692 O O . ALA A 1 205 ? 5.897 -13.070 -15.935 1.00 95.38 205 ALA A O 1
ATOM 1693 N N . THR A 1 206 ? 5.544 -11.260 -17.199 1.00 96.44 206 THR A N 1
ATOM 1694 C CA . THR A 1 206 ? 5.045 -11.957 -18.393 1.00 96.44 206 THR A CA 1
ATOM 1695 C C . THR A 1 206 ? 6.114 -12.156 -19.472 1.00 96.44 206 THR A C 1
ATOM 1697 O O . THR A 1 206 ? 5.800 -12.613 -20.571 1.00 96.44 206 THR A O 1
ATOM 1700 N N . GLY A 1 207 ? 7.366 -11.774 -19.203 1.00 97.06 207 GLY A N 1
ATOM 1701 C CA . GLY A 1 207 ? 8.465 -11.801 -20.171 1.00 97.06 207 GLY A CA 1
ATOM 1702 C C . GLY A 1 207 ? 8.477 -10.643 -21.179 1.00 97.06 207 GLY A C 1
ATOM 1703 O O . GLY A 1 207 ? 9.334 -10.625 -22.057 1.00 97.06 207 GLY A O 1
ATOM 1704 N N . SER A 1 208 ? 7.559 -9.668 -21.089 1.00 97.62 208 SER A N 1
ATOM 1705 C CA . SER A 1 208 ? 7.621 -8.444 -21.904 1.00 97.62 208 SER A CA 1
ATOM 1706 C C . SER A 1 208 ? 6.926 -7.244 -21.253 1.00 97.62 208 SER A C 1
ATOM 1708 O O . SER A 1 208 ? 5.873 -7.400 -20.635 1.00 97.62 208 SER A O 1
ATOM 1710 N N . TYR A 1 209 ? 7.431 -6.032 -21.516 1.00 97.56 209 TYR A N 1
ATOM 1711 C CA . TYR A 1 209 ? 6.814 -4.767 -21.085 1.00 97.56 209 TYR A CA 1
ATOM 1712 C C . TYR A 1 209 ? 5.323 -4.681 -21.439 1.00 97.56 209 TYR A C 1
ATOM 1714 O O . TYR A 1 209 ? 4.468 -4.445 -20.589 1.00 97.56 209 TYR A O 1
ATOM 1722 N N . ASN A 1 210 ? 4.982 -4.952 -22.702 1.00 97.69 210 ASN A N 1
ATOM 1723 C CA . ASN A 1 210 ? 3.595 -4.899 -23.168 1.00 97.69 210 ASN A CA 1
ATOM 1724 C C . ASN A 1 210 ? 2.705 -5.970 -22.521 1.00 97.69 210 ASN A C 1
ATOM 1726 O O . ASN A 1 210 ? 1.497 -5.764 -22.395 1.00 97.69 210 ASN A O 1
ATOM 1730 N N . GLY A 1 211 ? 3.267 -7.124 -22.156 1.00 97.31 211 GLY A N 1
ATOM 1731 C CA . GLY A 1 211 ? 2.541 -8.157 -21.427 1.00 97.31 211 GLY A CA 1
ATOM 1732 C C . GLY A 1 211 ? 2.194 -7.702 -20.012 1.00 97.31 211 GLY A C 1
ATOM 1733 O O . GLY A 1 211 ? 1.033 -7.808 -19.617 1.00 97.31 211 GLY A O 1
ATOM 1734 N N . ASP A 1 212 ? 3.143 -7.089 -19.310 1.00 97.19 212 ASP A N 1
ATOM 1735 C CA . ASP A 1 212 ? 2.929 -6.600 -17.947 1.00 97.19 212 ASP A CA 1
ATOM 1736 C C . ASP A 1 212 ? 1.996 -5.393 -17.914 1.00 97.19 212 ASP A C 1
ATOM 1738 O O . ASP A 1 212 ? 1.143 -5.314 -17.037 1.00 97.19 212 ASP A O 1
ATOM 1742 N N . ILE A 1 213 ? 2.064 -4.498 -18.905 1.00 96.19 213 ILE A N 1
ATOM 1743 C CA . ILE A 1 213 ? 1.112 -3.384 -19.032 1.00 96.19 213 ILE A CA 1
ATOM 1744 C C . ILE A 1 213 ? -0.318 -3.910 -19.211 1.00 96.19 213 ILE A C 1
ATOM 1746 O O . ILE A 1 213 ? -1.261 -3.332 -18.674 1.00 96.19 213 ILE A O 1
ATOM 1750 N N . ARG A 1 214 ? -0.505 -5.002 -19.964 1.00 95.00 214 ARG A N 1
ATOM 1751 C CA . ARG A 1 214 ? -1.826 -5.632 -20.129 1.00 95.00 214 ARG A CA 1
ATOM 1752 C C . ARG A 1 214 ? -2.303 -6.324 -18.854 1.00 95.00 214 ARG A C 1
ATOM 1754 O O . ARG A 1 214 ? -3.505 -6.333 -18.609 1.00 95.00 214 ARG A O 1
ATOM 1761 N N . LEU A 1 215 ? -1.388 -6.923 -18.091 1.00 94.12 215 LEU A N 1
ATOM 1762 C CA . LEU A 1 215 ? -1.710 -7.672 -16.878 1.00 94.12 215 LEU A CA 1
ATOM 1763 C C . LEU A 1 215 ? -1.967 -6.755 -15.673 1.00 94.12 215 LEU A C 1
ATOM 1765 O O . LEU A 1 215 ? -2.972 -6.925 -14.990 1.00 94.12 215 LEU A O 1
ATOM 1769 N N . ASN A 1 216 ? -1.072 -5.797 -15.433 1.00 94.88 216 ASN A N 1
ATOM 1770 C CA . ASN A 1 216 ? -1.028 -4.975 -14.222 1.00 94.88 216 ASN A CA 1
ATOM 1771 C C . ASN A 1 216 ? -1.496 -3.528 -14.444 1.00 94.88 216 ASN A C 1
ATOM 1773 O O . ASN A 1 216 ? -1.717 -2.790 -13.487 1.00 94.88 216 ASN A O 1
ATOM 1777 N N . GLY A 1 217 ? -1.646 -3.106 -15.702 1.00 92.75 217 GLY A N 1
ATOM 1778 C CA . GLY A 1 217 ? -1.951 -1.725 -16.054 1.00 92.75 217 GLY A CA 1
ATOM 1779 C C . GLY A 1 217 ? -0.710 -0.832 -16.138 1.00 92.75 217 GLY A C 1
ATOM 1780 O O . GLY A 1 217 ? 0.430 -1.273 -16.028 1.00 92.75 217 GLY A O 1
ATOM 1781 N N . ARG A 1 218 ? -0.949 0.461 -16.387 1.00 91.62 218 ARG A N 1
ATOM 1782 C CA . ARG A 1 218 ? 0.104 1.478 -16.586 1.00 91.62 218 ARG A CA 1
ATOM 1783 C C . ARG A 1 218 ? 0.519 2.208 -15.308 1.00 91.62 218 ARG A C 1
ATOM 1785 O O . ARG A 1 218 ? 1.436 3.016 -15.367 1.00 91.62 218 ARG A O 1
ATOM 1792 N N . GLY A 1 219 ? -0.193 2.004 -14.199 1.00 91.12 219 GLY A N 1
ATOM 1793 C CA . GLY A 1 219 ? 0.054 2.769 -12.977 1.00 91.12 219 GLY A CA 1
ATOM 1794 C C . GLY A 1 219 ? -0.286 4.245 -13.077 1.00 91.12 219 GLY A C 1
ATOM 1795 O O . GLY A 1 219 ? 0.505 5.070 -12.642 1.00 91.12 219 GLY A O 1
ATOM 1796 N N . VAL A 1 220 ? -1.409 4.594 -13.703 1.00 94.31 220 VAL A N 1
ATOM 1797 C CA . VAL A 1 220 ? -1.825 6.002 -13.828 1.00 94.31 220 VAL A CA 1
ATOM 1798 C C . VAL A 1 220 ? -2.910 6.315 -12.808 1.00 94.31 220 VAL A C 1
ATOM 1800 O O . VAL A 1 220 ? -2.749 7.195 -11.968 1.00 94.31 220 VAL A O 1
ATOM 1803 N N . ALA A 1 221 ? -4.001 5.559 -12.854 1.00 96.12 221 ALA A N 1
ATOM 1804 C CA . ALA A 1 221 ? -5.113 5.676 -11.930 1.00 96.12 221 ALA A CA 1
ATOM 1805 C C . ALA A 1 221 ? -5.756 4.304 -11.719 1.00 96.12 221 ALA A C 1
ATOM 1807 O O . ALA A 1 221 ? -5.678 3.445 -12.603 1.00 96.12 221 ALA A O 1
ATOM 1808 N N . GLY A 1 222 ? -6.392 4.123 -10.565 1.00 96.19 222 GLY A N 1
ATOM 1809 C CA . GLY A 1 222 ? -7.264 2.989 -10.304 1.00 96.19 222 GLY A CA 1
ATOM 1810 C C . GLY A 1 222 ? -8.576 3.088 -11.083 1.00 96.19 222 GLY A C 1
ATOM 1811 O O . GLY A 1 222 ? -8.899 4.104 -11.704 1.00 96.19 222 GLY A O 1
ATOM 1812 N N . ALA A 1 223 ? -9.364 2.020 -11.030 1.00 96.75 223 ALA A N 1
ATOM 1813 C CA . ALA A 1 223 ? -10.661 1.925 -11.693 1.00 96.75 223 ALA A CA 1
ATOM 1814 C C . ALA A 1 223 ? -11.696 2.995 -11.277 1.00 96.75 223 ALA A C 1
ATOM 1816 O O . ALA A 1 223 ? -12.659 3.212 -12.013 1.00 96.75 223 ALA A O 1
ATOM 1817 N N . ASP A 1 224 ? -11.528 3.666 -10.133 1.00 96.88 224 ASP A N 1
ATOM 1818 C CA . ASP A 1 224 ? -12.354 4.810 -9.715 1.00 96.88 224 ASP A CA 1
ATOM 1819 C C . ASP A 1 224 ? -11.770 6.186 -10.095 1.00 96.88 224 ASP A C 1
ATOM 1821 O O . ASP A 1 224 ? -12.298 7.217 -9.686 1.00 96.88 224 ASP A O 1
ATOM 1825 N N . SER A 1 225 ? -10.726 6.210 -10.930 1.00 97.00 225 SER A N 1
ATOM 1826 C CA . SER A 1 225 ? -9.967 7.397 -11.362 1.00 97.00 225 SER A CA 1
ATOM 1827 C C . SER A 1 225 ? -9.057 8.029 -10.302 1.00 97.00 225 SER A C 1
ATOM 1829 O O . SER A 1 225 ? -8.413 9.039 -10.593 1.00 97.00 225 SER A O 1
ATOM 1831 N N . THR A 1 226 ? -8.934 7.448 -9.107 1.00 96.94 226 THR A N 1
ATOM 1832 C CA . THR A 1 226 ? -7.936 7.885 -8.117 1.00 96.94 226 THR A CA 1
ATOM 1833 C C . THR A 1 226 ? -6.525 7.630 -8.659 1.00 96.94 226 THR A C 1
ATOM 1835 O O . THR A 1 226 ? -6.253 6.502 -9.077 1.00 96.94 226 THR A O 1
ATOM 1838 N N . PRO A 1 227 ? -5.603 8.614 -8.655 1.00 97.31 227 PRO A N 1
ATOM 1839 C CA . PRO A 1 227 ? -4.207 8.384 -9.026 1.00 97.31 227 PRO A CA 1
ATOM 1840 C C . PRO A 1 227 ? -3.584 7.260 -8.196 1.00 97.31 227 PRO A C 1
ATOM 1842 O O . PRO A 1 227 ? -3.835 7.181 -6.992 1.00 97.31 227 PRO A O 1
ATOM 1845 N N . VAL A 1 228 ? -2.788 6.386 -8.817 1.00 94.81 228 VAL A N 1
ATOM 1846 C CA . VAL A 1 228 ? -2.162 5.277 -8.077 1.00 94.81 228 VAL A CA 1
ATOM 1847 C C . VAL A 1 228 ? -1.184 5.796 -7.020 1.00 94.81 228 VAL A C 1
ATOM 1849 O O . VAL A 1 228 ? -0.502 6.801 -7.219 1.00 94.81 228 VAL A O 1
ATOM 1852 N N . TYR A 1 229 ? -1.112 5.098 -5.893 1.00 96.00 229 TYR A N 1
ATOM 1853 C CA . TYR A 1 229 ? -0.178 5.374 -4.805 1.00 96.00 229 TYR A CA 1
ATOM 1854 C C . TYR A 1 229 ? 0.195 4.070 -4.100 1.00 96.00 229 TYR A C 1
ATOM 1856 O O . TYR A 1 229 ? -0.534 3.078 -4.190 1.00 96.00 229 TYR A O 1
ATOM 1864 N N . LEU A 1 230 ? 1.330 4.069 -3.394 1.00 94.81 230 LEU A N 1
ATOM 1865 C CA . LEU A 1 230 ? 1.833 2.892 -2.684 1.00 94.81 230 LEU A CA 1
ATOM 1866 C C . LEU A 1 230 ? 0.797 2.388 -1.671 1.00 94.81 230 LEU A C 1
ATOM 1868 O O . LEU A 1 230 ? 0.364 3.143 -0.802 1.00 94.81 230 LEU A O 1
ATOM 1872 N N . GLY A 1 231 ? 0.386 1.124 -1.788 1.00 92.69 231 GLY A N 1
ATOM 1873 C CA . GLY A 1 231 ? -0.667 0.560 -0.939 1.00 92.69 231 GLY A CA 1
ATOM 1874 C C . GLY A 1 231 ? -2.102 0.813 -1.428 1.00 92.69 231 GLY A C 1
ATOM 1875 O O . GLY A 1 231 ? -3.062 0.531 -0.706 1.00 92.69 231 GLY A O 1
ATOM 1876 N N . MET A 1 232 ? -2.299 1.305 -2.654 1.00 97.75 232 MET A N 1
ATOM 1877 C CA . MET A 1 232 ? -3.606 1.222 -3.315 1.00 97.75 232 MET A CA 1
ATOM 1878 C C . MET A 1 232 ? -4.015 -0.250 -3.480 1.00 97.75 232 MET A C 1
ATOM 1880 O O . MET A 1 232 ? -3.203 -1.080 -3.885 1.00 97.75 232 MET A O 1
ATOM 1884 N N . ALA A 1 233 ? -5.276 -0.578 -3.189 1.00 98.38 233 ALA A N 1
ATOM 1885 C CA . ALA A 1 233 ? -5.800 -1.931 -3.341 1.00 98.38 233 ALA A CA 1
ATOM 1886 C C . ALA A 1 233 ? -6.770 -2.052 -4.527 1.00 98.38 233 ALA A C 1
ATOM 1888 O O . ALA A 1 233 ? -7.709 -1.260 -4.686 1.00 98.38 233 ALA A O 1
ATOM 1889 N N . ALA A 1 234 ? -6.609 -3.124 -5.297 1.00 98.31 234 ALA A N 1
ATOM 1890 C CA . ALA A 1 234 ? -7.626 -3.662 -6.179 1.00 98.31 234 ALA A CA 1
ATOM 1891 C C . ALA A 1 234 ? -8.489 -4.667 -5.406 1.00 98.31 234 ALA A C 1
ATOM 1893 O O . ALA A 1 234 ? -8.001 -5.674 -4.890 1.00 98.31 234 ALA A O 1
ATOM 1894 N N . GLY A 1 235 ? -9.788 -4.386 -5.317 1.00 97.88 235 GLY A N 1
ATOM 1895 C CA . GLY A 1 235 ? -10.754 -5.204 -4.579 1.00 97.88 235 GLY A CA 1
ATOM 1896 C C . GLY A 1 235 ? -11.740 -5.941 -5.492 1.00 97.88 235 GLY A C 1
ATOM 1897 O O . GLY A 1 235 ? -11.925 -5.555 -6.649 1.00 97.88 235 GLY A O 1
ATOM 1898 N N . PRO A 1 236 ? -12.422 -6.987 -4.991 1.00 97.50 236 PRO A N 1
ATOM 1899 C CA . PRO A 1 236 ? -13.481 -7.662 -5.732 1.00 97.50 236 PRO A CA 1
ATOM 1900 C C . PRO A 1 236 ? -14.721 -6.754 -5.832 1.00 97.50 236 PRO A C 1
ATOM 1902 O O . PRO A 1 236 ? -14.904 -5.876 -4.987 1.00 97.50 236 PRO A O 1
ATOM 1905 N N . PRO A 1 237 ? -15.652 -6.991 -6.778 1.00 96.06 237 PRO A N 1
ATOM 1906 C CA . PRO A 1 237 ? -16.850 -6.154 -6.936 1.00 96.06 237 PRO A CA 1
ATOM 1907 C C . PRO A 1 237 ? -17.714 -6.010 -5.671 1.00 96.06 237 PRO A C 1
ATOM 1909 O O . PRO A 1 237 ? -18.364 -4.988 -5.477 1.00 96.06 237 PRO A O 1
ATOM 1912 N N . SER A 1 238 ? -17.700 -7.009 -4.782 1.00 94.81 238 SER A N 1
ATOM 1913 C CA . SER A 1 238 ? -18.408 -6.985 -3.492 1.00 94.81 238 SER A CA 1
ATOM 1914 C C . SER A 1 238 ? -17.791 -6.040 -2.449 1.00 94.81 238 SER A C 1
ATOM 1916 O O . SER A 1 238 ? -18.376 -5.826 -1.385 1.00 94.81 238 SER A O 1
ATOM 1918 N N . MET A 1 239 ? -16.597 -5.511 -2.713 1.00 95.31 239 MET A N 1
ATOM 1919 C CA . MET A 1 239 ? -15.865 -4.586 -1.856 1.00 95.31 239 MET A CA 1
ATOM 1920 C C . MET A 1 239 ? -15.886 -3.200 -2.506 1.00 95.31 239 MET A C 1
ATOM 1922 O O . MET A 1 239 ? -15.200 -2.944 -3.495 1.00 95.31 239 MET A O 1
ATOM 1926 N N . GLY A 1 240 ? -16.737 -2.312 -1.989 1.00 95.44 240 GLY A N 1
ATOM 1927 C CA . GLY A 1 240 ? -16.926 -0.975 -2.556 1.00 95.44 240 GLY A CA 1
ATOM 1928 C C . GLY A 1 240 ? -15.635 -0.153 -2.561 1.00 95.44 240 GLY A C 1
ATOM 1929 O O . GLY A 1 240 ? -14.760 -0.371 -1.719 1.00 95.44 240 GLY A O 1
ATOM 1930 N N . TYR A 1 241 ? -15.521 0.790 -3.497 1.00 96.56 241 TYR A N 1
ATOM 1931 C CA . TYR A 1 241 ? -14.440 1.777 -3.455 1.00 96.56 241 TYR A CA 1
ATOM 1932 C C . TYR A 1 241 ? -14.461 2.549 -2.130 1.00 96.56 241 TYR A C 1
ATOM 1934 O O . TYR A 1 241 ? -15.525 2.712 -1.528 1.00 96.56 241 TYR A O 1
ATOM 1942 N N . GLY A 1 242 ? -13.285 2.947 -1.651 1.00 95.50 242 GLY A N 1
ATOM 1943 C CA . GLY A 1 242 ? -13.094 3.572 -0.342 1.00 95.50 242 GLY A CA 1
ATOM 1944 C C . GLY A 1 242 ? -13.006 2.591 0.832 1.00 95.50 242 GLY A C 1
ATOM 1945 O O . GLY A 1 242 ? -12.573 2.993 1.908 1.00 95.50 242 GLY A O 1
ATOM 1946 N N . THR A 1 243 ? -13.338 1.302 0.647 1.00 96.31 243 THR A N 1
ATOM 1947 C CA . THR A 1 243 ? -13.182 0.292 1.714 1.00 96.31 243 THR A CA 1
ATOM 1948 C C . THR A 1 243 ? -11.736 0.277 2.205 1.00 96.31 243 THR A C 1
ATOM 1950 O O . THR A 1 243 ? -10.816 0.147 1.391 1.00 96.31 243 THR A O 1
ATOM 1953 N N . LYS A 1 244 ? -11.543 0.372 3.524 1.00 96.88 244 LYS A N 1
ATOM 1954 C CA . LYS A 1 244 ? -10.220 0.311 4.150 1.00 96.88 244 LYS A CA 1
ATOM 1955 C C . LYS A 1 244 ? -9.903 -1.123 4.558 1.00 96.88 244 LYS A C 1
ATOM 1957 O O . LYS A 1 244 ? -10.766 -1.849 5.059 1.00 96.88 244 LYS A O 1
ATOM 1962 N N . LEU A 1 245 ? -8.663 -1.528 4.336 1.00 97.75 245 LEU A N 1
ATOM 1963 C CA . LEU A 1 245 ? -8.124 -2.829 4.705 1.00 97.75 245 LEU A CA 1
ATOM 1964 C C . LEU A 1 245 ? -6.943 -2.587 5.632 1.00 97.75 245 LEU A C 1
ATOM 1966 O O . LEU A 1 245 ? -6.033 -1.854 5.262 1.00 97.75 245 LEU A O 1
ATOM 1970 N N . ILE A 1 246 ? -6.955 -3.199 6.811 1.00 97.44 246 ILE A N 1
ATOM 1971 C CA . ILE A 1 246 ? -5.821 -3.162 7.734 1.00 97.44 246 ILE A CA 1
ATOM 1972 C C . ILE A 1 246 ? -5.092 -4.502 7.631 1.00 97.44 246 ILE A C 1
ATOM 1974 O O . ILE A 1 246 ? -5.678 -5.547 7.940 1.00 97.44 246 ILE A O 1
ATOM 1978 N N . ILE A 1 247 ? -3.837 -4.469 7.173 1.00 97.31 247 ILE A N 1
ATOM 1979 C CA . ILE A 1 247 ? -2.983 -5.641 6.928 1.00 97.31 247 ILE A CA 1
ATOM 1980 C C . ILE A 1 247 ? -1.598 -5.406 7.554 1.00 97.31 247 ILE A C 1
ATOM 1982 O O . ILE A 1 247 ? -0.624 -5.138 6.857 1.00 97.31 247 ILE A O 1
ATOM 1986 N N . ARG A 1 248 ? -1.509 -5.522 8.884 1.00 95.00 248 ARG A N 1
ATOM 1987 C CA . ARG A 1 248 ? -0.272 -5.240 9.645 1.00 95.00 248 ARG A CA 1
ATOM 1988 C C . ARG A 1 248 ? 0.919 -6.118 9.249 1.00 95.00 248 ARG A C 1
ATOM 1990 O O . ARG A 1 248 ? 2.062 -5.683 9.271 1.00 95.00 248 ARG A O 1
ATOM 1997 N N . ASP A 1 249 ? 0.653 -7.353 8.832 1.00 95.75 249 ASP A N 1
ATOM 1998 C CA . ASP A 1 249 ? 1.690 -8.324 8.461 1.00 95.75 249 ASP A CA 1
ATOM 1999 C C . ASP A 1 249 ? 2.505 -7.916 7.220 1.00 95.75 249 ASP A C 1
ATOM 2001 O O . ASP A 1 249 ? 3.535 -8.533 6.939 1.00 95.75 249 ASP A O 1
ATOM 2005 N N . LEU A 1 250 ? 2.050 -6.914 6.459 1.00 95.31 250 LEU A N 1
ATOM 2006 C CA . LEU A 1 250 ? 2.784 -6.377 5.315 1.00 95.31 250 LEU A CA 1
ATOM 2007 C C . LEU A 1 250 ? 3.820 -5.312 5.701 1.00 95.31 250 LEU A C 1
ATOM 2009 O O . LEU A 1 250 ? 4.688 -5.015 4.885 1.00 95.31 250 LEU A O 1
ATOM 2013 N N . ALA A 1 251 ? 3.810 -4.813 6.942 1.00 91.31 251 ALA A N 1
ATOM 2014 C CA . ALA A 1 251 ? 4.796 -3.843 7.426 1.00 91.31 251 ALA A CA 1
ATOM 2015 C C . ALA A 1 251 ? 6.245 -4.353 7.313 1.00 91.31 251 ALA A C 1
ATOM 2017 O O . ALA A 1 251 ? 7.161 -3.570 7.103 1.00 91.31 251 ALA A O 1
ATOM 2018 N N . LYS A 1 252 ? 6.459 -5.676 7.364 1.00 92.44 252 LYS A N 1
ATOM 2019 C CA . LYS A 1 252 ? 7.778 -6.304 7.158 1.00 92.44 252 LYS A CA 1
ATOM 2020 C C . LYS A 1 252 ? 8.354 -6.143 5.740 1.00 92.44 252 LYS A C 1
ATOM 2022 O O . LYS A 1 252 ? 9.492 -6.537 5.521 1.00 92.44 252 LYS A O 1
ATOM 2027 N N . TYR A 1 253 ? 7.562 -5.634 4.795 1.00 91.38 253 TYR A N 1
ATOM 2028 C CA . TYR A 1 253 ? 7.969 -5.312 3.422 1.00 91.38 253 TYR A CA 1
ATOM 2029 C C . TYR A 1 253 ? 7.980 -3.794 3.168 1.00 91.38 253 TYR A C 1
ATOM 2031 O O . TYR A 1 253 ? 7.828 -3.365 2.025 1.00 91.38 253 TYR A O 1
ATOM 2039 N N . ASP A 1 254 ? 8.075 -2.984 4.229 1.00 90.44 254 ASP A N 1
ATOM 2040 C CA . ASP A 1 254 ? 8.022 -1.515 4.183 1.00 90.44 254 ASP A CA 1
ATOM 2041 C C . ASP A 1 254 ? 6.728 -0.959 3.558 1.00 90.44 254 ASP A C 1
ATOM 2043 O O . ASP A 1 254 ? 6.712 0.086 2.904 1.00 90.44 254 ASP A O 1
ATOM 2047 N N . MET A 1 255 ? 5.614 -1.671 3.753 1.00 93.69 255 MET A N 1
ATOM 2048 C CA . MET A 1 255 ? 4.290 -1.270 3.272 1.00 93.69 255 MET A CA 1
ATOM 2049 C C . MET A 1 255 ? 3.447 -0.641 4.395 1.00 93.69 255 MET A C 1
ATOM 2051 O O . MET A 1 255 ? 3.614 -1.003 5.561 1.00 93.69 255 MET A O 1
ATOM 2055 N N . PRO A 1 256 ? 2.505 0.273 4.076 1.00 93.06 256 PRO A N 1
ATOM 2056 C CA . PRO A 1 256 ? 1.600 0.850 5.073 1.00 93.06 256 PRO A CA 1
ATOM 2057 C C . PRO A 1 256 ? 0.696 -0.218 5.708 1.00 93.06 256 PRO A C 1
ATOM 2059 O O . PRO A 1 256 ? 0.460 -1.265 5.120 1.00 93.06 256 PRO A O 1
ATOM 2062 N N . ASP A 1 257 ? 0.097 0.044 6.870 1.00 94.31 257 ASP A N 1
ATOM 2063 C CA . ASP A 1 257 ? -0.878 -0.906 7.439 1.00 94.31 257 ASP A CA 1
ATOM 2064 C C . ASP A 1 257 ? -2.268 -0.769 6.827 1.00 94.31 257 ASP A C 1
ATOM 2066 O O . ASP A 1 257 ? -3.036 -1.731 6.824 1.00 94.31 257 ASP A O 1
ATOM 2070 N N . ILE A 1 258 ? -2.606 0.432 6.345 1.00 95.44 258 ILE A N 1
ATOM 2071 C CA . ILE A 1 258 ? -3.933 0.779 5.840 1.00 95.44 258 ILE A CA 1
ATOM 2072 C C . ILE A 1 258 ? -3.884 0.896 4.320 1.00 95.44 258 ILE A C 1
ATOM 2074 O O . ILE A 1 258 ? -3.211 1.761 3.764 1.00 95.44 258 ILE A O 1
ATOM 2078 N N . TYR A 1 259 ? -4.699 0.081 3.665 1.00 97.50 259 TYR A N 1
ATOM 2079 C CA . TYR A 1 259 ? -4.873 0.045 2.221 1.00 97.50 259 TYR A CA 1
ATOM 2080 C C . TYR A 1 259 ? -6.292 0.486 1.887 1.00 97.50 259 TYR A C 1
ATOM 2082 O O . TYR A 1 259 ? -7.231 0.174 2.623 1.00 97.50 259 TYR A O 1
ATOM 2090 N N . THR A 1 260 ? -6.478 1.195 0.776 1.00 97.50 260 THR A N 1
ATOM 2091 C CA . THR A 1 260 ? -7.819 1.605 0.336 1.00 97.50 260 THR A CA 1
ATOM 2092 C C . THR A 1 260 ? -8.135 1.029 -1.028 1.00 97.50 260 THR A C 1
ATOM 2094 O O . THR A 1 260 ? -7.327 1.082 -1.955 1.00 97.50 260 THR A O 1
ATOM 2097 N N . VAL A 1 261 ? -9.345 0.495 -1.149 1.00 98.06 261 VAL A N 1
ATOM 2098 C CA . VAL A 1 261 ? -9.853 -0.049 -2.401 1.00 98.06 261 VAL A CA 1
ATOM 2099 C C . VAL A 1 261 ? -10.217 1.085 -3.353 1.00 98.06 261 VAL A C 1
ATOM 2101 O O . VAL A 1 261 ? -11.233 1.744 -3.157 1.00 98.06 261 VAL A O 1
ATOM 2104 N N . HIS A 1 262 ? -9.428 1.257 -4.406 1.00 98.19 262 HIS A N 1
ATOM 2105 C CA . HIS A 1 262 ? -9.682 2.212 -5.497 1.00 98.19 262 HIS A CA 1
ATOM 2106 C C . HIS A 1 262 ? -9.646 1.549 -6.875 1.00 98.19 262 HIS A C 1
ATOM 2108 O O . HIS A 1 262 ? -10.061 2.137 -7.871 1.00 98.19 262 HIS A O 1
ATOM 2114 N N . ASP A 1 263 ? -9.188 0.297 -6.939 1.00 97.94 263 ASP A N 1
ATOM 2115 C CA . ASP A 1 263 ? -8.913 -0.362 -8.206 1.00 97.94 263 ASP A CA 1
ATOM 2116 C C . ASP A 1 263 ? -9.666 -1.690 -8.377 1.00 97.94 263 ASP A C 1
ATOM 2118 O O . ASP A 1 263 ? -10.333 -2.195 -7.457 1.00 97.94 263 ASP A O 1
ATOM 2122 N N . ARG A 1 264 ? -9.601 -2.250 -9.586 1.00 97.38 264 ARG A N 1
ATOM 2123 C CA . ARG A 1 264 ? -10.243 -3.502 -9.992 1.00 97.38 264 ARG A CA 1
ATOM 2124 C C . ARG A 1 264 ? -9.331 -4.292 -10.916 1.00 97.38 264 ARG A C 1
ATOM 2126 O O . ARG A 1 264 ? -8.693 -3.745 -11.802 1.00 97.38 264 ARG A O 1
ATOM 2133 N N . GLY A 1 265 ? -9.399 -5.613 -10.795 1.00 94.50 265 GLY A N 1
ATOM 2134 C CA . GLY A 1 265 ? -8.832 -6.526 -11.781 1.00 94.50 265 GLY A CA 1
ATOM 2135 C C . GLY A 1 265 ? -9.819 -7.638 -12.105 1.00 94.50 265 GLY A C 1
ATOM 2136 O O . GLY A 1 265 ? -10.560 -8.105 -11.239 1.00 94.50 265 GLY A O 1
ATOM 2137 N N . SER A 1 266 ? -9.829 -8.093 -13.357 1.00 92.44 266 SER A N 1
ATOM 2138 C CA . SER A 1 266 ? -10.739 -9.152 -13.821 1.00 92.44 266 SER A CA 1
ATOM 2139 C C . SER A 1 266 ? -10.552 -10.475 -13.060 1.00 92.44 266 SER A C 1
ATOM 2141 O O . SER A 1 266 ? -11.508 -11.236 -12.889 1.00 92.44 266 SER A O 1
ATOM 2143 N N . ALA A 1 267 ? -9.340 -10.727 -12.557 1.00 93.50 267 ALA A N 1
ATOM 2144 C CA . ALA A 1 267 ? -8.981 -11.888 -11.743 1.00 93.50 267 ALA A CA 1
ATOM 2145 C C . ALA A 1 267 ? -9.239 -11.707 -10.231 1.00 93.50 267 ALA A C 1
ATOM 2147 O O . ALA A 1 267 ? -9.038 -12.652 -9.459 1.00 93.50 267 ALA A O 1
ATOM 2148 N N . ILE A 1 268 ? -9.676 -10.522 -9.789 1.00 96.31 268 ILE A N 1
ATOM 2149 C CA . ILE A 1 268 ? -9.877 -10.193 -8.372 1.00 96.31 268 ILE A CA 1
ATOM 2150 C C . ILE A 1 268 ? -11.328 -10.476 -8.000 1.00 96.31 268 ILE A C 1
ATOM 2152 O O . ILE A 1 268 ? -12.235 -9.677 -8.228 1.00 96.31 268 ILE A O 1
ATOM 2156 N N . LYS A 1 269 ? -11.563 -11.679 -7.471 1.00 95.12 269 LYS A N 1
ATOM 2157 C CA . LY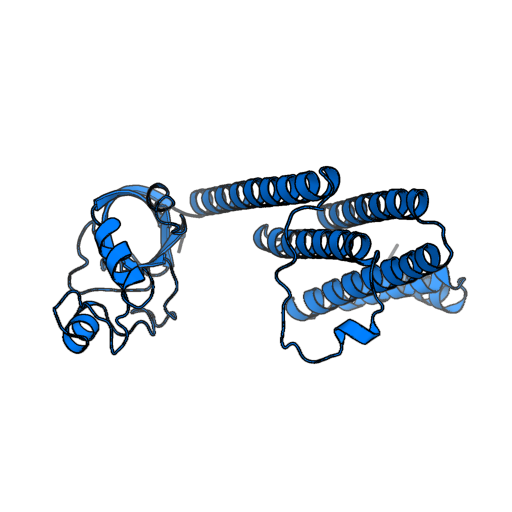S A 1 269 ? -12.894 -12.204 -7.144 1.00 95.12 269 LYS A CA 1
ATOM 2158 C C . LYS A 1 269 ? -12.900 -12.835 -5.753 1.00 95.12 269 LYS A C 1
ATOM 2160 O O . LYS A 1 269 ? -11.882 -13.346 -5.292 1.00 95.12 269 LYS A O 1
ATOM 2165 N N . GLY A 1 270 ? -14.068 -12.854 -5.108 1.00 94.69 270 GLY A N 1
ATOM 2166 C CA . GLY A 1 270 ? -14.251 -13.518 -3.815 1.00 94.69 270 GLY A CA 1
ATOM 2167 C C . GLY A 1 270 ? -13.408 -12.885 -2.706 1.00 94.69 270 GLY A C 1
ATOM 2168 O O . GLY A 1 270 ? -13.547 -11.699 -2.432 1.00 94.69 270 GLY A O 1
ATOM 2169 N N . ASN A 1 271 ? -12.540 -13.675 -2.069 1.00 95.88 271 ASN A N 1
ATOM 2170 C CA . ASN A 1 271 ? -11.703 -13.239 -0.940 1.00 95.88 271 ASN A CA 1
ATOM 2171 C C . ASN A 1 271 ? -10.281 -12.946 -1.400 1.00 95.88 271 ASN A C 1
ATOM 2173 O O . ASN A 1 271 ? -9.329 -13.518 -0.870 1.00 95.88 271 ASN A O 1
ATOM 2177 N N . ARG A 1 272 ? -10.149 -12.106 -2.423 1.00 98.19 272 ARG A N 1
ATOM 2178 C CA . ARG A 1 272 ? -8.861 -11.727 -2.990 1.00 98.19 272 ARG A CA 1
ATOM 2179 C C . ARG A 1 272 ? -8.753 -10.217 -3.096 1.00 98.19 272 ARG A C 1
ATOM 2181 O O . ARG A 1 272 ? -9.723 -9.591 -3.509 1.00 98.19 272 ARG A O 1
ATOM 2188 N N . VAL A 1 273 ? -7.586 -9.677 -2.776 1.00 98.50 273 VAL A N 1
ATOM 2189 C CA . VAL A 1 273 ? -7.203 -8.290 -3.066 1.00 98.50 273 VAL A CA 1
ATOM 2190 C C . VAL A 1 273 ? -5.799 -8.271 -3.662 1.00 98.50 273 VAL A C 1
ATOM 2192 O O . VAL A 1 273 ? -4.979 -9.118 -3.301 1.00 98.50 273 VAL A O 1
ATOM 2195 N N . ASP A 1 274 ? -5.532 -7.315 -4.548 1.00 98.44 274 ASP A N 1
ATOM 2196 C CA . ASP A 1 274 ? -4.184 -7.063 -5.065 1.00 98.44 274 ASP A CA 1
ATOM 2197 C C . ASP A 1 274 ? -3.709 -5.690 -4.588 1.00 98.44 274 ASP A C 1
ATOM 2199 O O . ASP A 1 274 ? -4.479 -4.733 -4.612 1.00 98.44 274 ASP A O 1
ATOM 2203 N N . ILE A 1 275 ? -2.467 -5.591 -4.126 1.00 98.38 275 ILE A N 1
ATOM 2204 C CA . ILE A 1 275 ? -1.876 -4.360 -3.593 1.00 98.38 275 ILE A CA 1
ATOM 2205 C C . ILE A 1 275 ? -0.875 -3.802 -4.595 1.00 98.38 275 ILE A C 1
ATOM 2207 O O . ILE A 1 275 ? -0.023 -4.536 -5.094 1.00 98.38 275 ILE A O 1
ATOM 2211 N N . TRP A 1 276 ? -0.974 -2.509 -4.890 1.00 98.00 276 TRP A N 1
ATOM 2212 C CA . TRP A 1 276 ? -0.035 -1.838 -5.774 1.00 98.00 276 TRP A CA 1
ATOM 2213 C C . TRP A 1 276 ? 1.280 -1.573 -5.041 1.00 98.00 276 TRP A C 1
ATOM 2215 O O . TRP A 1 276 ? 1.302 -0.889 -4.011 1.00 98.00 276 TRP A O 1
ATOM 2225 N N . MET A 1 277 ? 2.368 -2.106 -5.592 1.00 97.38 277 MET A N 1
ATOM 2226 C CA . MET A 1 277 ? 3.682 -2.167 -4.942 1.00 97.38 277 MET A CA 1
ATOM 2227 C C . MET A 1 277 ? 4.669 -1.104 -5.421 1.00 97.38 277 MET A C 1
ATOM 2229 O O . MET A 1 277 ? 5.791 -1.053 -4.930 1.00 97.38 277 MET A O 1
ATOM 2233 N N . GLY A 1 278 ? 4.286 -0.271 -6.388 1.00 96.19 278 GLY A N 1
ATOM 2234 C CA . GLY A 1 278 ? 5.199 0.677 -7.019 1.00 96.19 278 GLY A CA 1
ATOM 2235 C C . GLY A 1 278 ? 5.382 0.424 -8.510 1.00 96.19 278 GLY A C 1
ATOM 2236 O O . GLY A 1 278 ? 4.551 -0.204 -9.175 1.00 96.19 278 GLY A O 1
ATOM 2237 N N . ALA A 1 279 ? 6.498 0.923 -9.033 1.00 96.94 279 ALA A N 1
ATOM 2238 C CA . ALA A 1 279 ? 6.885 0.760 -10.424 1.00 96.94 279 ALA A CA 1
ATOM 2239 C C . ALA A 1 279 ? 8.250 0.074 -10.562 1.00 96.94 279 ALA A C 1
ATOM 2241 O O . ALA A 1 279 ? 9.093 0.165 -9.673 1.00 96.94 279 ALA A O 1
ATOM 2242 N N . GLY A 1 280 ? 8.469 -0.569 -11.706 1.00 97.12 280 GLY A N 1
ATOM 2243 C CA . GLY A 1 280 ? 9.749 -1.174 -12.057 1.00 97.12 280 GLY A CA 1
ATOM 2244 C C . GLY A 1 280 ? 10.014 -2.519 -11.383 1.00 97.12 280 GLY A C 1
ATOM 2245 O O . GLY A 1 280 ? 9.107 -3.195 -10.895 1.00 97.12 280 GLY A O 1
ATOM 2246 N N . GLU A 1 281 ? 11.281 -2.921 -11.405 1.00 96.50 281 GLU A N 1
ATOM 2247 C CA . GLU A 1 281 ? 11.702 -4.277 -11.047 1.00 96.50 281 GLU A CA 1
ATOM 2248 C C . GLU A 1 281 ? 11.637 -4.540 -9.542 1.00 96.50 281 GLU A C 1
ATOM 2250 O O . GLU A 1 281 ? 11.144 -5.583 -9.127 1.00 96.50 281 GLU A O 1
ATOM 2255 N N . GLU A 1 282 ? 12.000 -3.555 -8.722 1.00 95.69 282 GLU A N 1
ATOM 2256 C CA . GLU A 1 282 ? 11.862 -3.640 -7.264 1.00 95.69 282 GLU A CA 1
ATOM 2257 C C . GLU A 1 282 ? 10.398 -3.874 -6.850 1.00 95.69 282 GLU A C 1
ATOM 2259 O O . GLU A 1 282 ? 10.090 -4.731 -6.020 1.00 95.69 282 GLU A O 1
ATOM 2264 N N . ALA A 1 283 ? 9.462 -3.151 -7.472 1.00 96.38 283 ALA A N 1
ATOM 2265 C CA . ALA A 1 283 ? 8.039 -3.322 -7.204 1.00 96.38 283 ALA A CA 1
ATOM 2266 C C . ALA A 1 283 ? 7.513 -4.681 -7.694 1.00 96.38 283 ALA A C 1
ATOM 2268 O O . ALA A 1 283 ? 6.629 -5.258 -7.059 1.00 96.38 283 ALA A O 1
ATOM 2269 N N . MET A 1 284 ? 8.056 -5.204 -8.799 1.00 96.94 284 MET A N 1
ATOM 2270 C CA . MET A 1 284 ? 7.758 -6.554 -9.280 1.00 96.94 284 MET A CA 1
ATOM 2271 C C . MET A 1 284 ? 8.186 -7.610 -8.255 1.00 96.94 284 MET A C 1
ATOM 2273 O O . MET A 1 284 ? 7.401 -8.503 -7.941 1.00 96.94 284 MET A O 1
ATOM 2277 N N . GLU A 1 285 ? 9.401 -7.512 -7.718 1.00 96.31 285 GLU A N 1
ATOM 2278 C CA . GLU A 1 285 ? 9.911 -8.444 -6.706 1.00 96.31 285 GLU A CA 1
ATOM 2279 C C . GLU A 1 285 ? 9.054 -8.404 -5.439 1.00 96.31 285 GLU A C 1
ATOM 2281 O O . GLU A 1 285 ? 8.525 -9.438 -5.022 1.00 96.31 285 GLU A O 1
ATOM 2286 N N . LYS A 1 286 ? 8.780 -7.204 -4.913 1.00 96.00 286 LYS A N 1
ATOM 2287 C CA . LY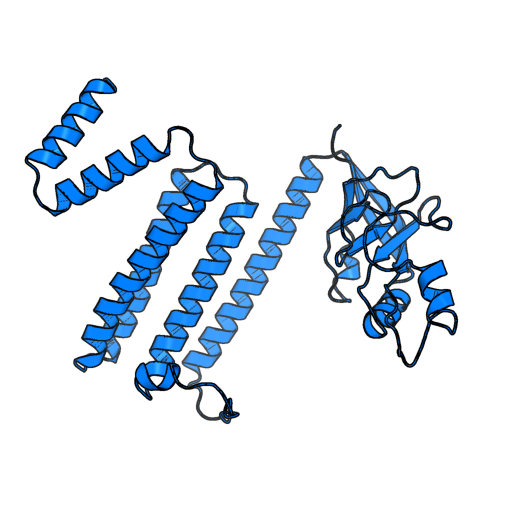S A 1 286 ? 7.873 -7.016 -3.771 1.00 96.00 286 LYS A CA 1
ATOM 2288 C C . LYS A 1 286 ? 6.485 -7.603 -4.035 1.00 96.00 286 LYS A C 1
ATOM 2290 O O . LYS A 1 286 ? 5.898 -8.230 -3.155 1.00 96.00 286 LYS A O 1
ATOM 2295 N N . ALA A 1 287 ? 5.953 -7.450 -5.250 1.00 96.56 287 ALA A N 1
ATOM 2296 C CA . ALA A 1 287 ? 4.651 -8.004 -5.612 1.00 96.56 287 ALA A CA 1
ATOM 2297 C C . ALA A 1 287 ? 4.598 -9.537 -5.525 1.00 96.56 287 ALA A C 1
ATOM 2299 O O . ALA A 1 287 ? 3.568 -10.095 -5.125 1.00 96.56 287 ALA A O 1
ATOM 2300 N N . TYR A 1 288 ? 5.700 -10.217 -5.845 1.00 95.56 288 TYR A N 1
ATOM 2301 C CA . TYR A 1 288 ? 5.814 -11.661 -5.658 1.00 95.56 288 TYR A CA 1
ATOM 2302 C C . TYR A 1 288 ? 5.910 -12.043 -4.182 1.00 95.56 288 TYR A C 1
ATOM 2304 O O . TYR A 1 288 ? 5.210 -12.960 -3.747 1.00 95.56 288 TYR A O 1
ATOM 2312 N N . GLU A 1 289 ? 6.719 -11.327 -3.405 1.00 96.44 289 GLU A N 1
ATOM 2313 C CA . GLU A 1 289 ? 6.990 -11.648 -2.001 1.00 96.44 289 GLU A CA 1
ATOM 2314 C C . GLU A 1 289 ? 5.761 -11.561 -1.092 1.00 96.44 289 GLU A C 1
ATOM 2316 O O . GLU A 1 289 ? 5.614 -12.375 -0.178 1.00 96.44 289 GLU A O 1
ATOM 2321 N N . ILE A 1 290 ? 4.853 -10.615 -1.348 1.00 96.56 290 ILE A N 1
ATOM 2322 C CA . ILE A 1 290 ? 3.65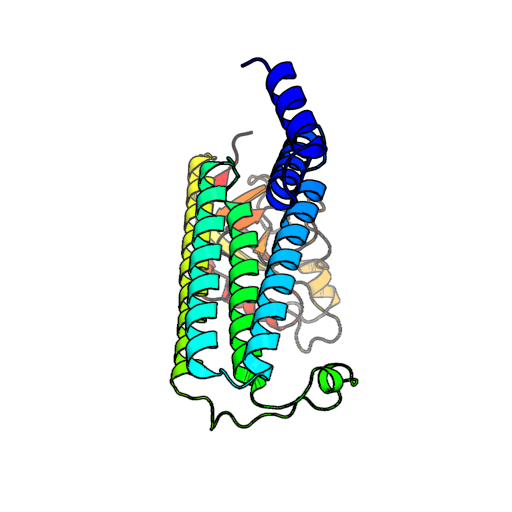2 -10.424 -0.519 1.00 96.56 290 ILE A CA 1
ATOM 2323 C C . ILE A 1 290 ? 2.516 -11.405 -0.835 1.00 96.56 290 ILE A C 1
ATOM 2325 O O . ILE A 1 290 ? 1.420 -11.293 -0.285 1.00 96.56 290 ILE A O 1
ATOM 2329 N N . THR A 1 291 ? 2.713 -12.333 -1.772 1.00 97.31 291 THR A N 1
ATOM 2330 C CA . THR A 1 291 ? 1.647 -13.248 -2.182 1.00 97.31 291 THR A CA 1
ATOM 2331 C C . THR A 1 291 ? 1.362 -14.272 -1.085 1.00 97.31 291 THR A C 1
ATOM 2333 O O . THR A 1 291 ? 2.181 -15.139 -0.791 1.00 97.31 291 THR A O 1
ATOM 2336 N N . GLY A 1 292 ? 0.159 -14.238 -0.512 1.00 97.88 292 GLY A N 1
ATOM 2337 C CA . GLY A 1 292 ? -0.192 -15.122 0.596 1.00 97.88 292 GLY A CA 1
ATOM 2338 C C . GLY A 1 292 ? -1.619 -14.965 1.106 1.00 97.88 292 GLY A C 1
ATOM 2339 O O . GLY A 1 292 ? -2.456 -14.293 0.505 1.00 97.88 292 GLY A O 1
ATOM 2340 N N . TYR A 1 293 ? -1.909 -15.620 2.228 1.00 98.25 293 TYR A N 1
ATOM 2341 C CA . TYR A 1 293 ? -3.161 -15.447 2.961 1.00 98.25 293 TYR A CA 1
ATOM 2342 C C . TYR A 1 293 ? -2.900 -14.654 4.232 1.00 98.25 293 TYR A C 1
ATOM 2344 O O . TYR A 1 293 ? -2.062 -15.042 5.040 1.00 98.25 293 TYR A O 1
ATOM 2352 N N . TYR A 1 294 ? -3.662 -13.581 4.414 1.00 98.25 294 TYR A N 1
ATOM 2353 C CA . TYR A 1 294 ? -3.475 -12.641 5.509 1.00 98.25 294 TYR A CA 1
ATOM 2354 C C . TYR A 1 294 ? -4.763 -12.464 6.293 1.00 98.25 294 TYR A C 1
ATOM 2356 O O . TYR A 1 294 ? -5.869 -12.506 5.739 1.00 98.25 294 TYR A O 1
ATOM 2364 N N . LYS A 1 295 ? -4.615 -12.250 7.598 1.00 97.88 295 LYS A N 1
ATOM 2365 C CA . LYS A 1 295 ? -5.711 -11.825 8.460 1.00 97.88 295 LYS A CA 1
ATOM 2366 C C . LYS A 1 295 ? -5.928 -10.332 8.229 1.00 97.88 295 LYS A C 1
ATOM 2368 O O . LYS A 1 295 ? -5.131 -9.513 8.669 1.00 97.88 295 LYS A O 1
ATOM 2373 N N . VAL A 1 296 ? -7.000 -9.992 7.525 1.00 98.06 296 VAL A N 1
ATOM 2374 C CA . VAL A 1 296 ? -7.314 -8.615 7.138 1.00 98.06 296 VAL A CA 1
ATOM 2375 C C . VAL A 1 296 ? -8.511 -8.127 7.933 1.00 98.06 296 VAL A C 1
ATOM 2377 O O . VAL A 1 296 ? -9.565 -8.773 7.927 1.00 98.06 296 VAL A O 1
ATOM 2380 N N . THR A 1 297 ? -8.375 -6.972 8.581 1.00 97.69 297 THR A N 1
ATOM 2381 C CA . THR A 1 297 ? -9.534 -6.256 9.120 1.00 97.69 297 THR A CA 1
ATOM 2382 C C . THR A 1 297 ? -10.097 -5.363 8.027 1.00 97.69 297 THR A C 1
ATOM 2384 O O . THR A 1 297 ? -9.431 -4.449 7.549 1.00 97.69 297 THR A O 1
ATOM 2387 N N . VAL A 1 298 ? -11.323 -5.651 7.604 1.00 96.69 298 VAL A N 1
ATOM 2388 C CA . VAL A 1 298 ? -12.038 -4.878 6.591 1.00 96.69 298 VAL A CA 1
ATOM 2389 C C . VAL A 1 298 ? -12.919 -3.868 7.304 1.00 96.69 298 VAL A C 1
ATOM 2391 O O . VAL A 1 298 ? -13.795 -4.265 8.070 1.00 96.69 298 VAL A O 1
ATOM 2394 N N . VAL A 1 299 ? -12.719 -2.584 7.024 1.00 95.56 299 VAL A N 1
ATOM 2395 C CA . VAL A 1 299 ? -13.514 -1.485 7.576 1.00 95.56 299 VAL A CA 1
ATOM 2396 C C . VAL A 1 299 ? -14.366 -0.896 6.458 1.00 95.56 299 VAL A C 1
ATOM 2398 O O . VAL A 1 299 ? -13.855 -0.371 5.464 1.00 95.56 299 VAL A O 1
ATOM 2401 N N . LYS A 1 300 ? -15.686 -1.010 6.608 1.00 88.25 300 LYS A N 1
ATOM 2402 C CA . LYS A 1 300 ? -16.652 -0.326 5.747 1.00 88.25 300 LYS A CA 1
ATOM 2403 C C . LYS A 1 300 ? -17.102 0.949 6.445 1.00 88.25 300 LYS A C 1
ATOM 2405 O O . LYS A 1 300 ? -17.692 0.874 7.524 1.00 88.25 300 LYS A O 1
ATOM 2410 N N . GLU A 1 301 ? -16.852 2.091 5.815 1.00 75.38 301 GLU A N 1
ATOM 2411 C CA . GLU A 1 301 ? -17.426 3.362 6.252 1.00 75.38 301 GLU A CA 1
ATOM 2412 C C . GLU A 1 301 ? -18.958 3.260 6.254 1.00 75.38 301 GLU A C 1
ATOM 2414 O O . GLU A 1 301 ? -19.561 2.633 5.370 1.00 75.38 301 GLU A O 1
ATOM 2419 N N . LYS A 1 302 ? -19.589 3.836 7.282 1.00 67.00 302 LYS A N 1
ATOM 2420 C CA . LYS A 1 302 ? -21.046 3.976 7.331 1.00 67.00 302 LYS A CA 1
ATOM 2421 C C . LYS A 1 302 ? -21.448 4.918 6.198 1.00 67.00 302 LYS A C 1
ATOM 2423 O O . LYS A 1 302 ? -20.997 6.057 6.163 1.00 67.00 302 LYS A O 1
ATOM 2428 N N . ARG A 1 303 ? -22.234 4.404 5.254 1.00 59.22 303 ARG A N 1
ATOM 2429 C CA . ARG A 1 303 ? -22.876 5.229 4.226 1.00 59.22 303 ARG A CA 1
ATOM 2430 C C . ARG A 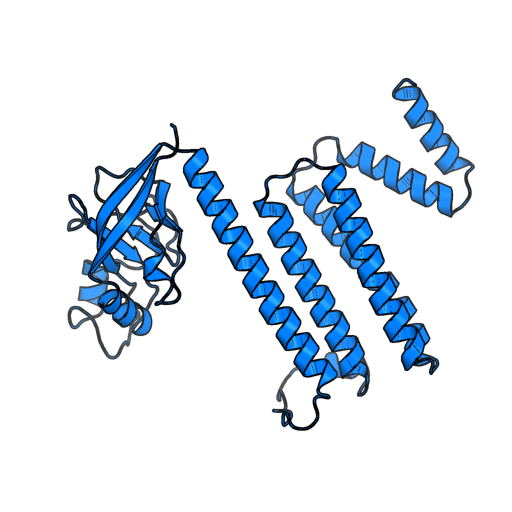1 303 ? -24.048 5.995 4.811 1.00 59.22 303 ARG A C 1
ATOM 2432 O O . ARG A 1 303 ? -24.708 5.419 5.706 1.00 59.22 303 ARG A O 1
#

pLDDT: mean 73.38, std 20.54, range [35.5, 98.5]

Organism: NCBI:txid2844893

Foldseek 3Di:
DDPVVVVVVLVVCCVPNDPVSVVVSVVVVVVVVVVPDDDPVVVVVVVVVVVVVVVCVLLVVLVVVVVVPPQPPSVVVSLVVLVVVVVVVLVVCVVPDDDDPVVNLVVVVVSLVVSLVSVVCSVVVVDDDPVVVPDDDDDPDPDDPPPDDPVNVVVVVVSVVVVVVSVVVVLVVVVVCLPVQFDKDKDWFFEFEAEAEDPPAPDDPCRDNVVSCVQRNHQQFAPQRHRDDFQEKAAAPVQDFQKWKAFPVCVVVVGRRIHTHRHHDPPHHDRYMYGYQYYHDSSVVSRHVPGDITTIMITDGDD

Radius of gyration: 26.59 Å; chains: 1; bounding box: 58×70×52 Å

Sequence (303 aa):
MERKDILNLLAEELRTGGRKDREVAALFLKDVLIRRNESISNKIFAAKHLFVNWLEETLTNEILLIRKGYYSYVIKESIFRLKRSLFAYLRNIKDELFWDEAYSDLLIRNIVSVAAVVVLAVHVGSWKTVEDLKKPSHSYVTMDNKNWDDEVLSTILAAEEFDSVLSESLRENRIQELLESGHSYVRLIRVTGYYSPLPDQERYATGSYNGDIRLNGRGVAGADSTPVYLGMAAGPPSMGYGTKLIIRDLAKYDMPDIYTVHDRGSAIKGNRVDIWMGAGEEAMEKAYEITGYYKVTVVKEKR

Secondary structure (DSSP, 8-state):
--HHHHHHHHHHHHHHS-HHHHHHHHHHHHHHHHTTT--HHHHHHHHHHHHHHHHHHHHHHHHHHHTTT--HHHHHHHHHHHHHHHHHHHHHHHHH----HHHHHHHHHHHHHHHHHHHHHHHHTTS--TTGGGS--S------GGG--HHHHHHHHHHHHHHHHHHHHHHHHHHHHHHHHEEEEEEEEEEEEEEEPPTT-S--TTSSHHHHHHHH--SSB-TTSPBP-TTEEE--TTS-TT-EEE-GGGGGGT--SEEEEEE--TT--SSEEEEEEEEHHHHHHHHHHT-EEEEEEEEEEP-

InterPro domains:
  IPR010611 3D domain [PF06725] (236-298)
  IPR036908 RlpA-like domain superfamily [G3DSA:2.40.40.10] (159-303)
  IPR036908 RlpA-like domain superfamily [SSF50685] (217-298)
  IPR059180 YorM, 3D domain [cd14667] (190-298)